Protein AF-A0AB73GHA5-F1 (afdb_monomer)

pLDDT: mean 90.65, std 8.14, range [54.09, 98.12]

Radius of gyration: 21.09 Å; Cα contacts (8 Å, |Δi|>4): 488; chains: 1; bounding box: 62×32×57 Å

Solvent-accessible surface area (backbone atoms only — not comparable to full-atom values): 16584 Å² total; per-residue (Å²): 101,77,71,33,71,72,29,70,55,43,50,50,52,41,50,55,32,55,56,19,71,17,13,60,20,20,42,92,51,58,48,32,58,35,50,53,42,49,48,49,54,52,47,51,70,72,25,48,60,26,49,20,52,50,88,40,70,48,51,45,98,86,68,47,72,47,83,64,63,47,46,42,41,48,64,36,83,37,49,19,19,25,43,76,79,27,14,27,54,41,75,87,14,43,45,78,42,53,37,73,56,49,65,73,49,68,74,50,73,33,43,57,83,54,97,89,36,39,58,39,35,68,35,87,47,60,75,38,71,56,84,64,55,59,70,56,48,49,30,74,73,63,32,63,68,56,41,49,60,36,36,54,86,56,43,80,73,83,79,82,60,69,85,58,88,32,72,50,67,58,59,63,42,79,85,53,38,66,54,42,53,47,44,50,56,48,33,55,71,73,65,40,56,50,42,38,54,28,52,54,49,47,75,76,44,81,81,67,78,26,49,73,70,40,33,51,48,33,54,51,49,54,47,26,45,44,34,2,25,63,82,42,58,56,63,54,44,30,42,42,56,57,51,49,57,52,28,55,75,70,75,48,78,78,66,61,66,59,57,43,52,53,51,42,55,49,35,34,73,76,65,75,36,58,61,85,40,58,48,59,34,35,53,59,59,30,70,58,31,78,61,53,52,45,42,66,87,64,48,71,41,70,59,110

Secondary structure (DSSP, 8-state):
-HHHHTSHHHHHHHHHHHTSTTBGGG-SSHHHHHHHHHHHHHHHHHH-EESEETTEEPB-TTSPBPSSPEESB-EEEEESS-GGGTB--SGGGEEEEEHHHHHHHTTPPP---STTS----B--S--B---S-HHHHHHHHH-HHHHHHHHGGGS--PPPPTTS--EE----TTTS-HHHHHHHHHHHHHT-HHHHHHHHHHHHSTTS--SGGGHHHHHHHHHHHHHTSTTSHHHHHHTHHHHHHHHHHHTPPP-HHHHHHHHHHHHHHHH---TT-HHHHHHHHHTTBSS-SB-TTS-B----

Structure (mmCIF, N/CA/C/O backbone):
data_AF-A0AB73GHA5-F1
#
_entry.id   AF-A0AB73GHA5-F1
#
loop_
_atom_site.group_PDB
_atom_site.id
_atom_site.type_symbol
_atom_site.label_atom_id
_atom_site.label_alt_id
_atom_site.label_comp_id
_atom_site.label_asym_id
_atom_site.label_entity_id
_atom_site.label_seq_id
_atom_site.pdbx_PDB_ins_code
_atom_site.Cartn_x
_atom_site.Cartn_y
_atom_site.Cartn_z
_atom_site.occupancy
_atom_site.B_iso_or_equiv
_atom_site.auth_seq_id
_atom_site.auth_comp_id
_atom_site.auth_asym_id
_atom_site.auth_atom_id
_atom_site.pdbx_PDB_model_num
ATOM 1 N N . MET A 1 1 ? -18.507 11.168 19.642 1.00 58.56 1 MET A N 1
ATOM 2 C CA . MET A 1 1 ? -17.786 9.910 19.945 1.00 58.56 1 MET A CA 1
ATOM 3 C C . MET A 1 1 ? -18.560 8.662 19.505 1.00 58.56 1 MET A C 1
ATOM 5 O O . MET A 1 1 ? -17.970 7.824 18.843 1.00 58.56 1 MET A O 1
ATOM 9 N N . VAL A 1 2 ? -19.873 8.552 19.772 1.00 59.44 2 VAL A N 1
ATOM 10 C CA . VAL A 1 2 ? -20.699 7.367 19.419 1.00 59.44 2 VAL A CA 1
ATOM 11 C C . VAL A 1 2 ? -20.662 6.985 17.925 1.00 59.44 2 VAL A C 1
ATOM 13 O O . VAL A 1 2 ? -20.649 5.801 17.605 1.00 59.44 2 VAL A O 1
ATOM 16 N N . ASN A 1 3 ? -20.588 7.955 17.006 1.00 66.19 3 ASN A N 1
ATOM 17 C CA . ASN A 1 3 ? -20.484 7.660 15.568 1.00 66.19 3 ASN A CA 1
ATOM 18 C C . ASN A 1 3 ? -19.117 7.091 15.160 1.00 66.19 3 ASN A C 1
ATOM 20 O O . ASN A 1 3 ? -19.055 6.279 14.243 1.00 66.19 3 ASN A O 1
ATOM 24 N N . LEU A 1 4 ? -18.039 7.472 15.855 1.00 76.06 4 LEU A N 1
ATOM 25 C CA . LEU A 1 4 ? -16.693 6.983 15.559 1.00 76.06 4 LEU A CA 1
ATOM 26 C C . LEU A 1 4 ? -16.543 5.511 15.953 1.00 76.06 4 LEU A C 1
ATOM 28 O O . LEU A 1 4 ? -16.074 4.715 15.154 1.00 76.06 4 LEU A O 1
ATOM 32 N N . VAL A 1 5 ? -17.011 5.128 17.145 1.00 79.38 5 VAL A N 1
ATOM 33 C CA . VAL A 1 5 ? -16.851 3.755 17.666 1.00 79.38 5 VAL A CA 1
ATOM 34 C C . VAL A 1 5 ? -17.656 2.698 16.905 1.00 79.38 5 VAL A C 1
ATOM 36 O O . VAL A 1 5 ? -17.375 1.509 17.005 1.00 79.38 5 VAL A O 1
ATOM 39 N N . LYS A 1 6 ? -18.660 3.122 16.131 1.00 78.75 6 LYS A N 1
ATOM 40 C CA . LYS A 1 6 ? -19.428 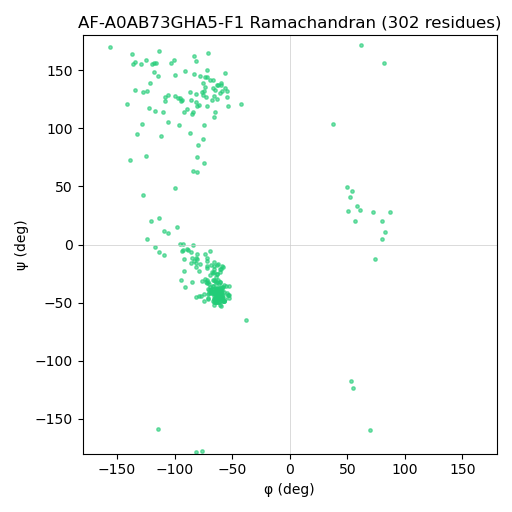2.258 15.221 1.00 78.75 6 LYS A CA 1
ATOM 41 C C . LYS A 1 6 ? -18.852 2.244 13.8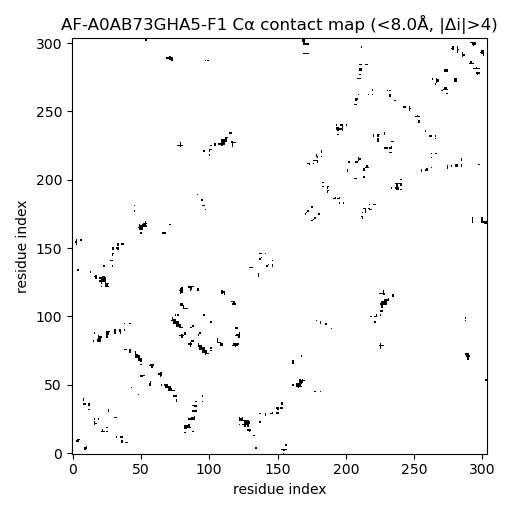01 1.00 78.75 6 LYS A C 1
ATOM 43 O O . LYS A 1 6 ? -19.365 1.527 12.943 1.00 78.75 6 LYS A O 1
ATOM 48 N N . HIS A 1 7 ? -17.827 3.054 13.531 1.00 83.31 7 HIS A N 1
ATOM 49 C CA . HIS A 1 7 ? -17.228 3.163 12.210 1.00 83.31 7 HIS A CA 1
ATOM 50 C C . HIS A 1 7 ? -16.378 1.925 11.890 1.00 83.31 7 HIS A C 1
ATOM 52 O O . HIS A 1 7 ? -15.688 1.403 12.764 1.00 83.31 7 HIS A O 1
ATOM 58 N N . SER A 1 8 ? -16.364 1.470 10.632 1.00 86.88 8 SER A N 1
ATOM 59 C CA . SER A 1 8 ? -15.562 0.300 10.227 1.00 86.88 8 SER A CA 1
ATOM 60 C C . SER A 1 8 ? -14.071 0.494 10.508 1.00 86.88 8 SER A C 1
ATOM 62 O O . SER A 1 8 ? -13.401 -0.435 10.937 1.00 86.88 8 SER A O 1
ATOM 64 N N . TYR A 1 9 ? -13.562 1.716 10.337 1.00 92.06 9 TYR A N 1
ATOM 65 C CA . TYR A 1 9 ? -12.175 2.063 10.674 1.00 92.06 9 TYR A CA 1
ATOM 66 C C . TYR A 1 9 ? -11.870 1.830 12.153 1.00 92.06 9 TYR A C 1
ATOM 68 O O . TYR A 1 9 ? -10.844 1.243 12.464 1.00 92.06 9 TYR A O 1
ATOM 76 N N . TRP A 1 10 ? -12.779 2.206 13.058 1.00 93.25 10 TRP A N 1
ATOM 77 C CA . TRP A 1 10 ? -12.608 1.949 14.487 1.00 93.25 10 TRP A CA 1
ATOM 78 C C . TRP A 1 10 ? -12.559 0.453 14.791 1.00 93.25 10 TRP A C 1
ATOM 80 O O . TRP A 1 10 ? -11.658 -0.008 15.484 1.00 93.25 10 TRP A O 1
ATOM 90 N N . VAL A 1 11 ? -13.496 -0.311 14.223 1.00 92.44 11 VAL A N 1
ATOM 91 C CA . VAL A 1 11 ? -13.546 -1.773 14.384 1.00 92.44 11 VAL A CA 1
ATOM 92 C C . VAL A 1 11 ? -12.267 -2.429 13.857 1.00 92.44 11 VAL A C 1
ATOM 94 O O . VAL A 1 11 ? -11.735 -3.337 14.494 1.00 92.44 11 VAL A O 1
ATOM 97 N N . ASN A 1 12 ? -11.734 -1.946 12.734 1.00 94.19 12 ASN A N 1
ATOM 98 C CA . ASN A 1 12 ? -10.491 -2.459 12.171 1.00 94.19 12 ASN A CA 1
ATOM 99 C C . ASN A 1 12 ? -9.274 -2.115 13.044 1.00 94.19 12 ASN A C 1
ATOM 101 O O . ASN A 1 12 ? -8.422 -2.977 13.239 1.00 94.19 12 ASN A O 1
ATOM 105 N N . VAL A 1 13 ? -9.198 -0.899 13.600 1.00 96.31 13 VAL A N 1
ATOM 106 C CA . VAL A 1 13 ? -8.140 -0.523 14.557 1.00 96.31 13 VAL A CA 1
ATOM 107 C C . VAL A 1 13 ? -8.221 -1.380 15.819 1.00 96.31 13 VAL A C 1
ATOM 109 O O . VAL A 1 13 ? -7.212 -1.916 16.269 1.00 96.31 13 VAL A O 1
ATOM 112 N N . GLU A 1 14 ? -9.424 -1.581 16.356 1.00 96.25 14 GLU A N 1
ATOM 113 C CA . GLU A 1 14 ? -9.639 -2.452 17.511 1.00 96.25 14 GLU A CA 1
ATOM 114 C C . GLU A 1 14 ? -9.196 -3.893 17.226 1.00 96.25 14 GLU A C 1
ATOM 116 O O . GLU A 1 14 ? -8.503 -4.492 18.047 1.00 96.25 14 GLU A O 1
ATOM 121 N N . SER A 1 15 ? -9.540 -4.440 16.056 1.00 95.38 15 SER A N 1
ATOM 122 C CA . SER A 1 15 ? -9.092 -5.776 15.649 1.00 95.38 15 SER A CA 1
ATOM 123 C C . SER A 1 15 ? -7.572 -5.857 15.515 1.00 95.38 15 SER A C 1
ATOM 125 O O . SER A 1 15 ? -6.977 -6.848 15.929 1.00 95.38 15 SER A O 1
ATOM 127 N N . LEU A 1 16 ? -6.942 -4.837 14.936 1.00 94.69 16 LEU A N 1
ATOM 128 C CA . LEU A 1 16 ? -5.499 -4.785 14.729 1.00 94.69 16 LEU A CA 1
ATOM 129 C C . LEU A 1 16 ? -4.747 -4.793 16.070 1.00 94.69 16 LEU A C 1
ATOM 131 O O . LEU A 1 16 ? -3.815 -5.580 16.229 1.00 94.69 16 LEU A O 1
ATOM 135 N N . LEU A 1 17 ? -5.218 -4.036 17.067 1.00 96.38 17 LEU A N 1
ATOM 136 C CA . LEU A 1 17 ? -4.635 -4.042 18.413 1.00 96.38 17 LEU A CA 1
ATOM 137 C C . LEU A 1 17 ? -4.910 -5.347 19.166 1.00 96.38 17 LEU A C 1
ATOM 139 O O . LEU A 1 17 ? -4.021 -5.860 19.836 1.00 96.38 17 LEU A O 1
ATOM 143 N N . LYS A 1 18 ? -6.110 -5.926 19.035 1.00 95.94 18 LYS A N 1
ATOM 144 C CA . LYS A 1 18 ? -6.440 -7.229 19.645 1.00 95.94 18 LYS A CA 1
ATOM 145 C C . LYS A 1 18 ? -5.597 -8.378 19.094 1.00 95.94 18 LYS A C 1
ATOM 147 O O . LYS A 1 18 ? -5.299 -9.312 19.830 1.00 95.94 18 LYS A O 1
ATOM 152 N N . ASN A 1 19 ? -5.214 -8.294 17.823 1.00 94.50 19 ASN A N 1
ATOM 153 C CA . ASN A 1 19 ? -4.393 -9.298 17.151 1.00 94.50 19 ASN A CA 1
ATOM 154 C C . ASN A 1 19 ? -2.883 -9.078 17.348 1.00 94.50 19 ASN A C 1
ATOM 156 O O . ASN A 1 19 ? -2.089 -9.916 16.922 1.00 94.50 19 ASN A O 1
ATOM 160 N N . ASN A 1 20 ? -2.473 -7.968 17.968 1.00 96.25 20 ASN A N 1
ATOM 161 C CA . ASN A 1 20 ? -1.083 -7.727 18.332 1.00 96.25 20 ASN A CA 1
ATOM 162 C C . ASN A 1 20 ? -0.803 -8.342 19.716 1.00 96.25 20 ASN A C 1
ATOM 164 O O . ASN A 1 20 ? -1.553 -8.057 20.655 1.00 96.25 20 ASN A O 1
ATOM 168 N N . PRO A 1 21 ? 0.276 -9.127 19.900 1.00 95.81 21 PRO A N 1
ATOM 169 C CA . PRO A 1 21 ? 0.602 -9.720 21.200 1.00 95.81 21 PRO A CA 1
ATOM 170 C C . PRO A 1 21 ? 0.829 -8.678 22.308 1.00 95.81 21 PRO A C 1
ATOM 172 O O . PRO A 1 21 ? 0.696 -9.002 23.487 1.00 95.81 21 PRO A O 1
ATOM 175 N N . LEU A 1 22 ? 1.142 -7.429 21.947 1.00 96.50 22 LEU A N 1
ATOM 176 C CA . LEU A 1 22 ? 1.352 -6.337 22.891 1.00 96.50 22 LEU A CA 1
ATOM 177 C C . LEU A 1 22 ? 0.084 -5.519 23.181 1.00 96.50 22 LEU A C 1
ATOM 179 O O . LEU A 1 22 ? 0.075 -4.761 24.149 1.00 96.50 22 LEU A O 1
ATOM 183 N N . GLY A 1 23 ? -1.001 -5.667 22.412 1.00 96.19 23 GLY A N 1
ATOM 184 C CA . GLY A 1 23 ? -2.228 -4.887 22.609 1.00 96.19 23 GLY A CA 1
ATOM 185 C C . GLY A 1 23 ? -1.969 -3.376 22.596 1.00 96.19 23 GLY A C 1
ATOM 186 O O . GLY A 1 23 ? -1.384 -2.862 21.647 1.00 96.19 23 GLY A O 1
ATOM 187 N N . LEU A 1 24 ? -2.351 -2.657 23.657 1.00 96.25 24 LEU A N 1
ATOM 188 C CA . LEU A 1 24 ? -2.040 -1.226 23.808 1.00 96.25 24 LEU A CA 1
ATOM 189 C C . LEU A 1 24 ? -0.539 -0.937 23.960 1.00 96.25 24 LEU A C 1
ATOM 191 O O . LEU A 1 24 ? -0.116 0.176 23.693 1.00 96.25 24 LEU A O 1
ATOM 195 N N . GLY A 1 25 ? 0.288 -1.923 24.314 1.00 96.19 25 GLY A N 1
ATOM 196 C CA . GLY A 1 25 ? 1.746 -1.772 24.323 1.00 96.19 25 GLY A CA 1
ATOM 197 C C . GLY A 1 25 ? 2.360 -1.647 22.928 1.00 96.19 25 GLY A C 1
ATOM 198 O O . GLY A 1 25 ? 3.560 -1.423 22.808 1.00 96.19 25 GLY A O 1
ATOM 199 N N . SER A 1 26 ? 1.553 -1.806 21.873 1.00 96.69 26 SER A N 1
ATOM 200 C CA . SER A 1 26 ? 1.969 -1.578 20.487 1.00 96.69 26 SER A CA 1
ATOM 201 C C . SER A 1 26 ? 1.773 -0.141 19.995 1.00 96.69 26 SER A C 1
ATOM 203 O O . SER A 1 26 ? 2.152 0.151 18.866 1.00 96.69 26 SER A O 1
ATOM 205 N N . ILE A 1 27 ? 1.193 0.740 20.813 1.00 96.81 27 ILE A N 1
ATOM 206 C CA . ILE A 1 27 ? 1.047 2.174 20.535 1.00 96.81 27 ILE A CA 1
ATOM 207 C C . ILE A 1 27 ? 1.803 2.985 21.593 1.00 96.81 27 ILE A C 1
ATOM 209 O O . ILE A 1 27 ? 2.016 2.522 22.714 1.00 96.81 27 ILE A O 1
ATOM 213 N N . ASN A 1 28 ? 2.184 4.208 21.247 1.00 95.25 28 ASN A N 1
ATOM 214 C CA . ASN A 1 28 ? 2.843 5.152 22.144 1.00 95.25 28 ASN A CA 1
ATOM 215 C C . ASN A 1 28 ? 1.823 6.037 22.873 1.00 95.25 28 ASN A C 1
ATOM 217 O O . ASN A 1 28 ? 2.010 6.368 24.043 1.00 95.25 28 ASN A O 1
ATOM 221 N N . SER A 1 29 ? 0.739 6.425 22.194 1.00 95.56 29 SER A N 1
ATOM 222 C CA . SER A 1 29 ? -0.287 7.311 22.757 1.00 95.56 29 SER A CA 1
ATOM 223 C C . SER A 1 29 ? -1.645 7.144 22.061 1.00 95.56 29 SER A C 1
ATOM 225 O O . SER A 1 29 ? -1.728 6.541 20.988 1.00 95.56 29 SER A O 1
ATOM 227 N N . PRO A 1 30 ? -2.731 7.738 22.591 1.00 96.50 30 PRO A N 1
ATOM 228 C CA . PRO A 1 30 ? -4.020 7.773 21.902 1.00 96.50 30 PRO A CA 1
ATOM 229 C C . PRO A 1 30 ? 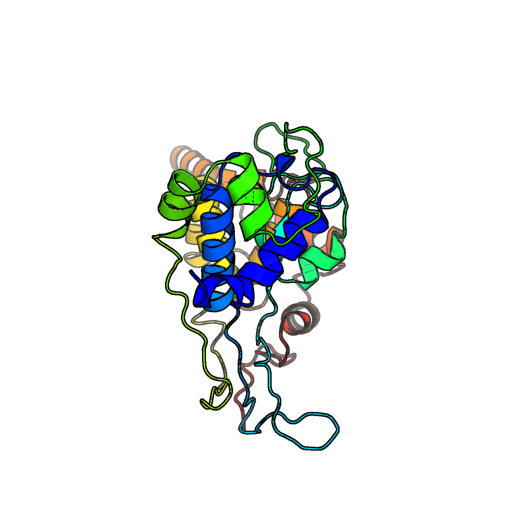-3.980 8.443 20.516 1.00 96.50 30 PRO A C 1
ATOM 231 O O . PRO A 1 30 ? -4.888 8.206 19.716 1.00 96.50 30 PRO A O 1
ATOM 234 N N . ASN A 1 31 ? -2.957 9.253 20.207 1.00 96.94 31 ASN A N 1
ATOM 235 C CA . ASN A 1 31 ? -2.799 9.850 18.876 1.00 96.94 31 ASN A CA 1
ATOM 236 C C . ASN A 1 31 ? -2.563 8.789 17.796 1.00 96.94 31 ASN A C 1
ATOM 238 O O . ASN A 1 31 ? -3.121 8.923 16.709 1.00 96.94 31 ASN A O 1
ATOM 242 N N . ASP A 1 32 ? -1.884 7.685 18.124 1.00 97.12 32 ASP A N 1
ATOM 243 C CA . ASP A 1 32 ? -1.660 6.590 17.175 1.00 97.12 32 ASP A CA 1
ATOM 244 C C . ASP A 1 32 ? -2.991 5.981 16.704 1.00 97.12 32 ASP A C 1
ATOM 246 O O . ASP A 1 32 ? -3.148 5.613 15.544 1.00 97.12 32 ASP A O 1
ATOM 250 N N . ILE A 1 33 ? -4.021 5.958 17.561 1.00 96.56 33 ILE A N 1
ATOM 251 C CA . ILE A 1 33 ? -5.375 5.531 17.169 1.00 96.56 33 ILE A CA 1
ATOM 252 C C . ILE A 1 33 ? -5.963 6.473 16.116 1.00 96.56 33 ILE A C 1
ATOM 254 O O . ILE A 1 33 ? -6.550 6.020 15.129 1.00 96.56 33 ILE A O 1
ATOM 258 N N . ALA A 1 34 ? -5.829 7.785 16.324 1.00 95.56 34 ALA A N 1
ATOM 259 C CA . ALA A 1 34 ? -6.301 8.781 15.368 1.00 95.56 34 ALA A CA 1
ATOM 260 C C . ALA A 1 34 ? -5.542 8.676 14.039 1.00 95.56 34 ALA A C 1
ATOM 262 O O . ALA A 1 34 ? -6.149 8.771 12.970 1.00 95.56 34 ALA A O 1
ATOM 263 N N . ASP A 1 35 ? -4.245 8.409 14.102 1.00 96.62 35 ASP A N 1
ATOM 264 C CA . ASP A 1 35 ? -3.384 8.237 12.941 1.00 96.62 35 ASP A CA 1
ATOM 265 C C . ASP A 1 35 ? -3.704 6.969 12.145 1.00 96.62 35 ASP A C 1
ATOM 267 O O . ASP A 1 35 ? -3.849 7.033 10.922 1.00 96.62 35 ASP A O 1
ATOM 271 N N . LEU A 1 36 ? -3.978 5.846 12.811 1.00 97.06 36 LEU A N 1
ATOM 272 C CA . LEU A 1 36 ? -4.487 4.641 12.151 1.00 97.06 36 LEU A CA 1
ATOM 273 C C . LEU A 1 36 ? -5.841 4.890 11.467 1.00 97.06 36 LEU A C 1
ATOM 275 O O . LEU A 1 36 ? -6.079 4.419 10.352 1.00 97.06 36 LEU A O 1
ATOM 279 N N . ILE A 1 37 ? -6.737 5.662 12.093 1.00 95.44 37 ILE A N 1
ATOM 280 C CA . ILE A 1 37 ? -8.010 6.056 11.466 1.00 95.44 37 ILE A CA 1
ATOM 281 C C . ILE A 1 37 ? -7.751 6.894 10.204 1.00 95.44 37 ILE A C 1
ATOM 283 O O . ILE A 1 37 ? -8.391 6.653 9.176 1.00 95.44 37 ILE A O 1
ATOM 287 N N . ARG A 1 38 ? -6.798 7.835 10.243 1.00 94.44 38 ARG A N 1
ATOM 288 C CA . ARG A 1 38 ? -6.393 8.626 9.067 1.00 94.44 38 ARG A CA 1
ATOM 289 C C . ARG A 1 38 ? -5.791 7.753 7.967 1.00 94.44 38 ARG A C 1
ATOM 291 O O . ARG A 1 38 ? -6.120 7.966 6.800 1.00 94.44 38 ARG A O 1
ATOM 298 N N . LEU A 1 39 ? -4.998 6.736 8.310 1.00 96.19 39 LEU A N 1
ATOM 299 C CA . LEU A 1 39 ? -4.500 5.763 7.334 1.00 96.19 39 LEU A CA 1
ATOM 300 C C . LEU A 1 39 ? -5.642 5.004 6.655 1.00 96.19 39 LEU A C 1
ATOM 302 O O . LEU A 1 39 ? -5.638 4.870 5.433 1.00 96.19 39 LEU A O 1
ATOM 306 N N . TYR A 1 40 ? -6.673 4.579 7.392 1.00 94.50 40 TYR A N 1
ATOM 307 C CA . TYR A 1 40 ? -7.858 3.978 6.772 1.00 94.50 40 TYR A CA 1
ATOM 308 C C . TYR A 1 40 ? -8.616 4.953 5.859 1.00 94.50 40 TYR A C 1
ATOM 310 O O . TYR A 1 40 ? -9.095 4.546 4.797 1.00 94.50 40 TYR A O 1
ATOM 318 N N . MET A 1 41 ? -8.710 6.234 6.235 1.00 92.00 41 MET A N 1
ATOM 319 C CA . MET A 1 41 ? -9.300 7.271 5.380 1.00 92.00 41 MET A CA 1
ATOM 320 C C . MET A 1 41 ? -8.508 7.449 4.079 1.00 92.00 41 MET A C 1
ATOM 322 O O . MET A 1 41 ? -9.110 7.491 3.005 1.00 92.00 41 MET A O 1
ATOM 326 N N . ARG A 1 42 ? -7.172 7.494 4.163 1.00 94.12 42 ARG A N 1
ATOM 327 C CA . ARG A 1 42 ? -6.284 7.563 2.996 1.00 94.12 42 ARG A CA 1
ATOM 328 C C . ARG A 1 42 ? -6.398 6.305 2.139 1.00 94.12 42 ARG A C 1
ATOM 330 O O . ARG A 1 42 ? -6.624 6.396 0.940 1.00 94.12 42 ARG A O 1
ATOM 337 N N . LYS A 1 43 ? -6.371 5.117 2.742 1.00 95.25 43 LYS A N 1
ATOM 338 C CA . LYS A 1 43 ? -6.583 3.852 2.025 1.00 95.25 43 LYS A CA 1
ATOM 339 C C . LYS A 1 43 ? -7.884 3.876 1.223 1.00 95.25 43 LYS A C 1
ATOM 341 O O . LYS A 1 43 ? -7.902 3.486 0.059 1.00 95.25 43 LYS A O 1
ATOM 346 N N . ALA A 1 44 ? -8.968 4.380 1.814 1.00 90.94 44 ALA A N 1
ATOM 347 C CA . ALA A 1 44 ? -10.261 4.476 1.145 1.00 90.94 44 ALA A CA 1
ATOM 348 C C . ALA A 1 44 ? -10.275 5.450 -0.050 1.00 90.94 44 ALA A C 1
ATOM 350 O O . ALA A 1 44 ? -11.030 5.212 -0.998 1.00 90.94 44 ALA A O 1
ATOM 351 N N . SER A 1 45 ? -9.459 6.514 -0.043 1.00 90.06 45 SER A N 1
ATOM 352 C CA . SER A 1 45 ? -9.366 7.451 -1.173 1.00 90.06 45 SER A CA 1
ATOM 353 C C . SER A 1 45 ? -8.652 6.841 -2.386 1.00 90.06 45 SER A C 1
ATOM 355 O O . SER A 1 45 ? -9.051 7.121 -3.520 1.00 90.06 45 SER A O 1
ATOM 357 N N . HIS A 1 46 ? -7.666 5.965 -2.161 1.00 92.94 46 HIS A N 1
ATOM 358 C CA . HIS A 1 46 ? -6.962 5.238 -3.224 1.00 92.94 46 HIS A CA 1
ATOM 359 C C . HIS A 1 46 ? -7.731 4.011 -3.720 1.00 92.94 46 HIS A C 1
ATOM 361 O O . HIS A 1 46 ? -7.872 3.821 -4.924 1.00 92.94 46 HIS A O 1
ATOM 367 N N . GLN A 1 47 ? -8.270 3.205 -2.802 1.00 91.38 47 GLN A N 1
ATOM 368 C CA . GLN A 1 47 ? -8.904 1.919 -3.110 1.00 91.38 47 GLN A CA 1
ATOM 369 C C . GLN A 1 47 ? -10.171 2.055 -3.962 1.00 91.38 47 GLN A C 1
ATOM 371 O O . GLN A 1 47 ? -10.459 1.146 -4.732 1.00 91.38 47 GLN A O 1
ATOM 376 N N . LYS A 1 48 ? -10.912 3.171 -3.813 1.00 84.88 48 LYS A N 1
ATOM 377 C CA . LYS A 1 48 ? -12.185 3.496 -4.492 1.00 84.88 48 LYS A CA 1
ATOM 378 C C . LYS A 1 48 ? -13.113 2.281 -4.671 1.00 84.88 48 LYS A C 1
ATOM 380 O O . LYS A 1 48 ? -12.943 1.459 -5.561 1.00 84.88 48 LYS A O 1
ATOM 385 N N . ALA A 1 49 ? -14.157 2.189 -3.854 1.00 88.12 49 ALA A N 1
ATOM 386 C CA . ALA A 1 49 ? -15.089 1.064 -3.914 1.00 88.12 49 ALA A CA 1
ATOM 387 C C . ALA A 1 49 ? -16.384 1.388 -4.689 1.00 88.12 49 ALA A C 1
ATOM 389 O O . ALA A 1 49 ? -16.907 2.507 -4.615 1.00 88.12 49 ALA A O 1
ATOM 390 N N . TYR A 1 50 ? -16.913 0.384 -5.391 1.00 89.94 50 TYR A N 1
ATOM 391 C CA . TYR A 1 50 ? -18.011 0.479 -6.355 1.00 89.94 50 TYR A CA 1
ATOM 392 C C . TYR A 1 50 ? -19.114 -0.552 -6.068 1.00 89.94 50 TYR A C 1
ATOM 394 O O . TYR A 1 50 ? -18.881 -1.586 -5.448 1.00 89.94 50 TYR A O 1
ATOM 402 N N . ASN A 1 51 ? -20.338 -0.268 -6.511 1.00 89.94 51 ASN A N 1
ATOM 403 C CA . ASN A 1 51 ? -21.471 -1.212 -6.488 1.00 89.94 51 ASN A CA 1
ATOM 404 C C . ASN A 1 51 ? -22.077 -1.422 -7.882 1.00 89.94 51 ASN A C 1
ATOM 406 O O . ASN A 1 51 ? -23.102 -2.085 -8.035 1.00 89.94 51 ASN A O 1
ATOM 410 N N . THR A 1 52 ? -21.469 -0.830 -8.905 1.00 88.69 52 THR A N 1
ATOM 411 C CA . THR A 1 52 ? -21.811 -1.015 -10.310 1.00 88.69 52 THR A CA 1
ATOM 412 C C . THR A 1 52 ? -20.514 -1.053 -11.097 1.00 88.69 52 THR A C 1
ATOM 414 O O . THR A 1 52 ? -19.733 -0.102 -11.037 1.00 88.69 52 THR A O 1
ATOM 417 N N . ILE A 1 53 ? -20.276 -2.152 -11.800 1.00 86.81 53 ILE A N 1
ATOM 418 C CA . ILE A 1 53 ? -19.072 -2.362 -12.602 1.00 86.81 53 ILE A CA 1
ATOM 419 C C . ILE A 1 53 ? -19.531 -2.750 -14.002 1.00 86.81 53 ILE A C 1
ATOM 421 O O . ILE A 1 53 ? -20.425 -3.580 -14.144 1.00 86.81 53 ILE A O 1
ATOM 425 N N . ASN A 1 54 ? -18.966 -2.095 -15.016 1.00 80.88 54 ASN A N 1
ATOM 426 C CA . ASN A 1 54 ? -19.324 -2.286 -16.422 1.00 80.88 54 ASN A CA 1
ATOM 427 C C . ASN A 1 54 ? -20.836 -2.211 -16.675 1.00 80.88 54 ASN A C 1
ATOM 429 O O . ASN A 1 54 ? -21.443 -3.118 -17.228 1.00 80.88 54 ASN A O 1
ATOM 433 N N . GLY A 1 55 ? -21.473 -1.158 -16.155 1.00 80.75 55 GLY A N 1
ATOM 434 C CA . GLY A 1 55 ? -22.915 -0.931 -16.310 1.00 80.75 55 GLY A CA 1
ATOM 435 C C . GLY A 1 55 ? -23.821 -1.845 -15.472 1.00 80.75 55 GLY A C 1
ATOM 436 O O . GLY A 1 55 ? -24.997 -1.526 -15.299 1.00 80.75 55 GLY A O 1
ATOM 437 N N . VAL A 1 56 ? -23.291 -2.916 -14.874 1.00 84.75 56 VAL A N 1
ATOM 438 C CA . VAL A 1 56 ? -24.071 -3.912 -14.129 1.00 84.75 56 VAL A CA 1
ATOM 439 C C . VAL A 1 56 ? -23.989 -3.657 -12.628 1.00 84.75 56 VAL A C 1
ATOM 441 O O . VAL A 1 56 ? -22.907 -3.530 -12.048 1.00 84.75 56 VAL A O 1
ATOM 444 N N . ARG A 1 57 ? -25.152 -3.581 -11.969 1.00 87.06 57 ARG A N 1
ATOM 445 C CA . ARG A 1 57 ? -25.221 -3.494 -10.507 1.00 87.06 57 ARG A CA 1
ATOM 446 C C . ARG A 1 57 ? -24.862 -4.845 -9.910 1.00 87.06 57 ARG A C 1
ATOM 448 O O . ARG A 1 57 ? -25.460 -5.855 -10.256 1.00 87.06 57 ARG A O 1
ATOM 455 N N . ILE A 1 58 ? -23.907 -4.844 -8.990 1.00 88.12 58 ILE A N 1
ATOM 456 C CA . ILE A 1 58 ? -23.411 -6.083 -8.402 1.00 88.12 58 ILE A CA 1
ATOM 457 C C . ILE A 1 58 ? -24.435 -6.606 -7.392 1.00 88.12 58 ILE A C 1
ATOM 459 O O . ILE A 1 58 ? -24.908 -5.863 -6.520 1.00 88.12 58 ILE A O 1
ATOM 463 N N . THR A 1 59 ? -24.755 -7.891 -7.501 1.00 88.06 59 THR A N 1
ATOM 464 C CA . THR A 1 59 ? -25.691 -8.599 -6.627 1.00 88.06 59 THR A CA 1
ATOM 465 C C . THR A 1 59 ? -24.987 -9.699 -5.839 1.00 88.06 59 THR A C 1
ATOM 467 O O . THR A 1 59 ? -23.930 -10.184 -6.236 1.00 88.06 59 THR A O 1
ATOM 470 N N . ASP A 1 60 ? -25.559 -10.080 -4.701 1.00 87.19 60 ASP A N 1
ATOM 471 C CA . ASP A 1 60 ? -25.165 -11.277 -3.964 1.00 87.19 60 ASP A CA 1
ATOM 472 C C . ASP A 1 60 ? -25.711 -12.556 -4.629 1.00 87.19 60 ASP A C 1
ATOM 474 O O . ASP A 1 60 ? -26.353 -12.511 -5.682 1.00 87.19 60 ASP A O 1
ATOM 478 N N . SER A 1 61 ? -25.457 -13.711 -4.008 1.00 87.00 61 SER A N 1
ATOM 479 C CA . SER A 1 61 ? -25.894 -15.022 -4.506 1.00 87.00 61 SER A CA 1
ATOM 480 C C . SER A 1 61 ? -27.415 -15.192 -4.588 1.00 87.00 61 SER A C 1
ATOM 482 O O . SER A 1 61 ? -27.880 -16.092 -5.281 1.00 87.00 61 SER A O 1
ATOM 484 N N . SER A 1 62 ? -28.192 -14.342 -3.910 1.00 87.56 62 SER A N 1
ATOM 485 C CA . SER A 1 62 ? -29.659 -14.330 -3.972 1.00 87.56 62 SER A CA 1
ATOM 486 C C . SER A 1 62 ? -30.212 -13.368 -5.031 1.00 87.56 62 SER A C 1
ATOM 488 O O . SER A 1 62 ? -31.426 -13.248 -5.179 1.00 87.56 62 SER A O 1
ATOM 490 N N . GLY A 1 63 ? -29.337 -12.667 -5.762 1.00 86.00 63 GLY A N 1
ATOM 491 C CA . GLY A 1 63 ? -29.723 -11.635 -6.725 1.00 86.00 63 GLY A CA 1
ATOM 492 C C . GLY A 1 63 ? -30.055 -10.282 -6.083 1.00 86.00 63 GLY A C 1
ATOM 493 O O . GLY A 1 63 ? -30.452 -9.353 -6.786 1.00 86.00 63 GLY A O 1
ATOM 494 N N . ALA A 1 64 ? -29.873 -10.124 -4.768 1.00 86.00 64 ALA A N 1
ATOM 495 C CA . ALA A 1 64 ? -30.097 -8.853 -4.088 1.00 86.00 64 ALA A CA 1
ATOM 496 C C . ALA A 1 64 ? -28.867 -7.934 -4.222 1.00 86.00 64 ALA A C 1
ATOM 498 O O . ALA A 1 64 ? -27.736 -8.420 -4.230 1.00 86.00 64 ALA A O 1
ATOM 499 N N . PRO A 1 65 ? -29.026 -6.598 -4.305 1.00 84.31 65 PRO A N 1
ATOM 500 C CA . PRO A 1 65 ? -27.888 -5.684 -4.363 1.00 84.31 65 PRO A CA 1
ATOM 501 C C . PRO A 1 65 ? -26.941 -5.853 -3.172 1.00 84.31 65 PRO A C 1
ATOM 503 O O . PRO A 1 65 ? -27.375 -5.875 -2.016 1.00 84.31 65 PRO A O 1
ATOM 506 N N . ILE A 1 66 ? -25.635 -5.891 -3.448 1.00 84.75 66 ILE A N 1
ATOM 507 C CA . ILE A 1 66 ? -24.635 -6.024 -2.388 1.00 84.75 66 ILE A CA 1
ATOM 508 C C . ILE A 1 66 ? -24.712 -4.860 -1.392 1.00 84.75 66 ILE A C 1
ATOM 510 O O . ILE A 1 66 ? -24.856 -3.689 -1.751 1.00 84.75 66 ILE A O 1
ATOM 514 N N . LYS A 1 67 ? -24.577 -5.187 -0.103 1.00 79.75 67 LYS A N 1
ATOM 515 C CA . LYS A 1 67 ? -24.612 -4.203 0.996 1.00 79.75 67 LYS A CA 1
ATOM 516 C C . LYS A 1 67 ? -23.266 -3.514 1.236 1.00 79.75 67 LYS A C 1
ATOM 518 O O . LYS A 1 67 ? -23.209 -2.519 1.955 1.00 79.75 67 LYS A O 1
ATOM 523 N N . ARG A 1 68 ? -22.180 -4.053 0.675 1.00 81.44 68 ARG A N 1
ATOM 524 C CA . ARG A 1 68 ? -20.809 -3.541 0.807 1.00 81.44 68 ARG A CA 1
ATOM 525 C C . ARG A 1 68 ? -20.266 -3.217 -0.573 1.00 81.44 68 ARG A C 1
ATOM 527 O O . ARG A 1 68 ? -20.500 -3.975 -1.501 1.00 81.44 68 ARG A O 1
ATOM 534 N N . LEU A 1 69 ? -19.556 -2.103 -0.697 1.00 87.25 69 LEU A N 1
ATOM 535 C CA . LEU A 1 69 ? -18.903 -1.727 -1.947 1.00 87.25 69 LEU A CA 1
ATOM 536 C C . LEU A 1 69 ? -17.700 -2.648 -2.207 1.00 87.25 69 LEU A C 1
ATOM 538 O O . LEU A 1 69 ? -16.994 -3.009 -1.265 1.00 87.25 69 LEU A O 1
ATOM 542 N N . ILE A 1 70 ? -17.457 -2.984 -3.472 1.00 89.44 70 ILE A N 1
ATOM 543 C CA . ILE A 1 70 ? -16.320 -3.797 -3.914 1.00 89.44 70 ILE A CA 1
ATOM 544 C C . ILE A 1 70 ? -15.188 -2.870 -4.357 1.00 89.44 70 ILE A C 1
ATOM 546 O O . ILE A 1 70 ? -15.427 -1.979 -5.176 1.00 89.44 70 ILE A O 1
ATOM 550 N N . PRO A 1 71 ? -13.970 -3.025 -3.821 1.00 91.69 71 PRO A N 1
ATOM 551 C CA . PRO A 1 71 ? -12.832 -2.247 -4.281 1.00 91.69 71 PRO A CA 1
ATOM 552 C C . PRO A 1 71 ? -12.412 -2.643 -5.689 1.00 91.69 71 PRO A C 1
ATOM 554 O O . PRO A 1 71 ? -12.416 -3.823 -6.031 1.00 91.69 71 PRO A O 1
ATOM 557 N N . TRP A 1 72 ? -12.025 -1.661 -6.500 1.00 92.06 72 TRP A N 1
ATOM 558 C CA . TRP A 1 72 ? -11.423 -1.976 -7.792 1.00 92.06 72 TRP A CA 1
ATOM 559 C C . TRP A 1 72 ? -9.987 -2.474 -7.632 1.00 92.06 72 TRP A C 1
ATOM 561 O O . TRP A 1 72 ? -9.675 -3.546 -8.133 1.00 92.06 72 TRP A O 1
ATOM 571 N N . LEU A 1 73 ? -9.171 -1.751 -6.859 1.00 93.75 73 LEU A N 1
ATOM 572 C CA . LEU A 1 73 ? -7.832 -2.151 -6.422 1.0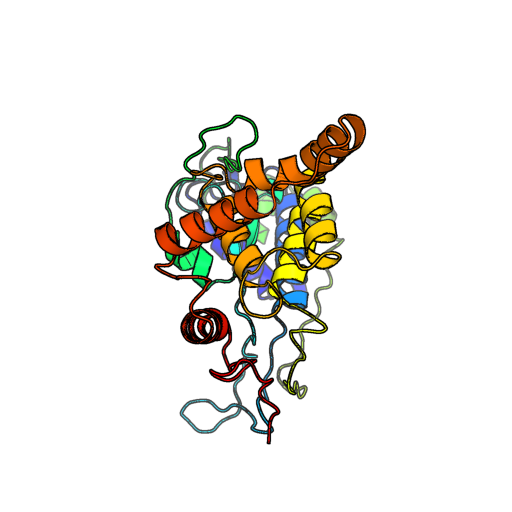0 93.75 73 LEU A CA 1
ATOM 573 C C . LEU A 1 73 ? -7.880 -2.441 -4.917 1.00 93.75 73 LEU A C 1
ATOM 575 O O . LEU A 1 73 ? -8.132 -1.528 -4.131 1.00 93.75 73 LEU A O 1
ATOM 579 N N . ASP A 1 74 ? -7.676 -3.691 -4.501 1.00 94.88 74 ASP A N 1
ATOM 580 C CA . ASP A 1 74 ? -7.748 -4.055 -3.079 1.00 94.88 74 ASP A CA 1
ATOM 581 C C . ASP A 1 74 ? -6.458 -3.666 -2.338 1.00 94.88 74 ASP A C 1
ATOM 583 O O . ASP A 1 74 ? -5.368 -4.128 -2.681 1.00 94.88 74 ASP A O 1
ATOM 587 N N . LEU A 1 75 ? -6.583 -2.812 -1.318 1.00 97.00 75 LEU A N 1
ATOM 588 C CA . LEU A 1 75 ? -5.468 -2.298 -0.520 1.00 97.00 75 LEU A CA 1
ATOM 589 C C . LEU A 1 75 ? -5.604 -2.729 0.943 1.00 97.00 75 LEU A C 1
ATOM 591 O O . LEU A 1 75 ? -6.706 -2.790 1.499 1.00 97.00 75 LEU A O 1
ATOM 595 N N . GLU A 1 76 ? -4.477 -2.922 1.614 1.00 95.69 76 GLU A N 1
ATOM 596 C CA . GLU A 1 76 ? -4.401 -3.234 3.044 1.00 95.69 76 GLU A CA 1
ATOM 597 C C . GLU A 1 76 ? -3.494 -2.222 3.767 1.00 95.69 76 GLU A C 1
ATOM 599 O O . GLU A 1 76 ? -2.709 -1.515 3.137 1.00 95.69 76 GLU A O 1
ATOM 604 N N . LEU A 1 77 ? -3.670 -2.098 5.088 1.00 96.56 77 LEU A N 1
ATOM 605 C CA . LEU A 1 77 ? -2.647 -1.499 5.944 1.00 96.56 77 LEU A CA 1
ATOM 606 C C . LEU A 1 77 ? -1.666 -2.612 6.288 1.00 96.56 77 LEU A C 1
ATOM 608 O O . LEU A 1 77 ? -2.038 -3.566 6.971 1.00 96.56 77 LEU A O 1
ATOM 612 N N . CYS A 1 78 ? -0.454 -2.498 5.770 1.00 95.56 78 CYS A N 1
ATOM 613 C CA . CYS A 1 78 ? 0.565 -3.530 5.810 1.00 95.56 78 CYS A CA 1
ATOM 614 C C . CYS A 1 78 ? 1.653 -3.100 6.782 1.00 95.56 78 CYS A C 1
ATOM 616 O O . CYS A 1 78 ? 2.234 -2.025 6.626 1.00 95.56 78 CYS A O 1
ATOM 618 N N . HIS A 1 79 ? 1.927 -3.927 7.784 1.00 95.19 79 HIS A N 1
ATOM 619 C CA . HIS A 1 79 ? 3.014 -3.666 8.714 1.00 95.19 79 HIS A CA 1
ATOM 620 C C . HIS A 1 79 ? 4.341 -4.113 8.113 1.00 95.19 79 HIS A C 1
ATOM 622 O O . HIS A 1 79 ? 4.461 -5.265 7.704 1.00 95.19 79 HIS A O 1
ATOM 628 N N . ILE A 1 80 ? 5.338 -3.231 8.126 1.00 94.19 80 ILE A N 1
ATOM 629 C CA . ILE A 1 80 ? 6.712 -3.567 7.741 1.00 94.19 80 ILE A CA 1
ATOM 630 C C . ILE A 1 80 ? 7.283 -4.563 8.758 1.00 94.19 80 ILE A C 1
ATOM 632 O O . ILE A 1 80 ? 7.714 -5.649 8.388 1.00 94.19 80 ILE A O 1
ATOM 636 N N . TYR A 1 81 ? 7.204 -4.248 10.057 1.00 94.00 81 TYR A N 1
ATOM 637 C CA . TYR A 1 81 ? 7.406 -5.234 11.120 1.00 94.00 81 TYR A CA 1
ATOM 638 C C . TYR A 1 81 ? 6.061 -5.887 11.467 1.00 94.00 81 TYR A C 1
ATOM 640 O O . TYR A 1 81 ? 5.183 -5.184 11.978 1.00 94.00 81 TYR A O 1
ATOM 648 N N . PRO A 1 82 ? 5.872 -7.205 11.275 1.00 94.56 82 PRO A N 1
ATOM 649 C CA . PRO A 1 82 ? 4.565 -7.851 11.381 1.00 94.56 82 PRO A CA 1
ATOM 650 C C . PRO A 1 82 ? 3.825 -7.612 12.706 1.00 94.56 82 PRO A C 1
ATOM 652 O O . PRO A 1 82 ? 4.356 -7.837 13.798 1.00 94.56 82 PRO A O 1
ATOM 655 N N . ASN A 1 83 ? 2.539 -7.253 12.617 1.00 95.75 83 ASN A N 1
ATOM 656 C CA . ASN A 1 83 ? 1.674 -7.023 13.783 1.00 95.75 83 ASN A CA 1
ATOM 657 C C . ASN A 1 83 ? 1.594 -8.250 14.708 1.00 95.75 83 ASN A C 1
ATOM 659 O O . ASN A 1 83 ? 1.683 -8.126 15.926 1.00 95.75 83 ASN A O 1
ATOM 663 N N . SER A 1 84 ? 1.499 -9.452 14.132 1.00 94.12 84 SER A N 1
ATOM 664 C CA . SER A 1 84 ? 1.440 -10.721 14.875 1.00 94.12 84 SER A CA 1
ATOM 665 C C . SER A 1 84 ? 2.726 -11.048 15.646 1.00 94.12 84 SER A C 1
ATOM 667 O O . SER A 1 84 ? 2.710 -11.914 16.520 1.00 94.12 84 SER A O 1
ATOM 669 N N . LYS A 1 85 ? 3.836 -10.359 15.350 1.00 94.38 85 LYS A N 1
ATOM 670 C CA . LYS A 1 85 ? 5.138 -10.511 16.019 1.00 94.38 85 LYS A CA 1
ATOM 671 C C . LYS A 1 85 ? 5.460 -9.353 16.972 1.00 94.38 85 LYS A C 1
ATOM 673 O O . LYS A 1 85 ? 6.578 -9.271 17.477 1.00 94.38 85 LYS A O 1
ATOM 678 N N . GLY A 1 86 ? 4.492 -8.473 17.240 1.00 94.88 86 GLY A N 1
ATOM 679 C CA . GLY A 1 86 ? 4.682 -7.303 18.103 1.00 94.88 86 GLY A CA 1
ATOM 680 C C . GLY A 1 86 ? 5.207 -6.075 17.361 1.00 94.88 86 GLY A C 1
ATOM 681 O O . GLY A 1 86 ? 5.889 -5.245 17.957 1.00 94.88 86 GLY A O 1
ATOM 682 N N . GLY A 1 87 ? 4.911 -5.957 16.064 1.00 96.00 87 GLY A N 1
ATOM 683 C CA . GLY A 1 87 ? 5.120 -4.717 15.322 1.00 96.00 87 GLY A CA 1
ATOM 684 C C . GLY A 1 87 ? 4.394 -3.537 15.959 1.00 96.00 87 GLY A C 1
ATOM 685 O O . GLY A 1 87 ? 3.330 -3.693 16.559 1.00 96.00 87 GLY A O 1
ATOM 686 N N . SER A 1 88 ? 4.985 -2.357 15.835 1.00 96.44 88 SER A N 1
ATOM 687 C CA . SER A 1 88 ? 4.401 -1.100 16.280 1.00 96.44 88 SER A CA 1
ATOM 688 C C . SER A 1 88 ? 3.167 -0.760 15.449 1.00 96.44 88 SER A C 1
ATOM 690 O O . SER A 1 88 ? 3.142 -0.968 14.234 1.00 96.44 88 SER A O 1
ATOM 692 N N . ASN A 1 89 ? 2.147 -0.216 16.100 1.00 97.00 89 ASN A N 1
ATOM 693 C CA . ASN A 1 89 ? 0.926 0.286 15.485 1.00 97.00 89 ASN A CA 1
ATOM 694 C C . ASN A 1 89 ? 0.979 1.809 15.333 1.00 97.00 89 ASN A C 1
ATOM 696 O O . ASN A 1 89 ? 0.040 2.516 15.689 1.00 97.00 89 ASN A O 1
ATOM 700 N N . THR A 1 90 ? 2.102 2.283 14.790 1.00 95.69 90 THR A N 1
ATOM 701 C CA . THR A 1 90 ? 2.399 3.688 14.482 1.00 95.69 90 THR A CA 1
ATOM 702 C C . THR A 1 90 ? 2.505 3.894 12.969 1.00 95.69 90 THR A C 1
ATOM 704 O O . THR A 1 90 ? 2.583 2.930 12.199 1.00 95.69 90 THR A O 1
ATOM 707 N N . LEU A 1 91 ? 2.495 5.153 12.523 1.00 94.62 91 LEU A N 1
ATOM 708 C CA . LEU A 1 91 ? 2.493 5.506 11.098 1.00 94.62 91 LEU A CA 1
ATOM 709 C C . LEU A 1 91 ? 3.740 5.038 10.345 1.00 94.62 91 LEU A C 1
ATOM 711 O O . LEU A 1 91 ? 3.663 4.755 9.151 1.00 94.62 91 LEU A O 1
ATOM 715 N N . GLU A 1 92 ? 4.874 4.974 11.026 1.00 92.88 92 GLU A N 1
ATOM 716 C CA . GLU A 1 92 ? 6.180 4.679 10.440 1.00 92.88 92 GLU A CA 1
ATOM 717 C C . GLU A 1 92 ? 6.364 3.179 10.186 1.00 92.88 92 GLU A C 1
ATOM 719 O O . GLU A 1 92 ? 7.149 2.787 9.331 1.00 92.88 92 GLU A O 1
ATOM 724 N N . ASN A 1 93 ? 5.621 2.322 10.896 1.00 95.50 93 ASN A N 1
ATOM 725 C CA . ASN A 1 93 ? 5.676 0.873 10.698 1.00 95.50 93 ASN A CA 1
ATOM 726 C C . ASN A 1 93 ? 4.617 0.353 9.716 1.00 95.50 93 ASN A C 1
ATOM 728 O O . ASN A 1 93 ? 4.581 -0.844 9.437 1.00 95.50 93 ASN A O 1
ATOM 732 N N . ILE A 1 94 ? 3.711 1.207 9.239 1.00 96.56 94 ILE A N 1
ATOM 733 C CA . ILE A 1 94 ? 2.556 0.794 8.441 1.00 96.56 94 ILE A CA 1
ATOM 734 C C . ILE A 1 94 ? 2.567 1.536 7.116 1.00 96.56 94 ILE A C 1
ATOM 736 O O . ILE A 1 94 ? 2.659 2.761 7.089 1.00 96.56 94 ILE A O 1
ATOM 740 N N . ILE A 1 95 ? 2.384 0.801 6.024 1.00 97.00 95 ILE A N 1
ATOM 741 C CA . ILE A 1 95 ? 2.185 1.350 4.681 1.00 97.00 95 ILE A CA 1
ATOM 742 C C . ILE A 1 95 ? 0.839 0.914 4.109 1.00 97.00 95 ILE A C 1
ATOM 744 O O . ILE A 1 95 ? 0.286 -0.117 4.489 1.00 97.00 95 ILE A O 1
ATOM 748 N N . ILE A 1 96 ? 0.301 1.694 3.178 1.00 98.12 96 ILE A N 1
ATOM 749 C CA . ILE A 1 96 ? -0.842 1.293 2.359 1.00 98.12 96 ILE A CA 1
ATOM 750 C C . ILE A 1 96 ? -0.295 0.642 1.090 1.00 98.12 96 ILE A C 1
ATOM 752 O O . ILE A 1 96 ? 0.310 1.320 0.265 1.00 98.12 96 ILE A O 1
ATOM 756 N N . ALA A 1 97 ? -0.540 -0.654 0.910 1.00 97.00 97 ALA A N 1
ATOM 757 C CA . ALA A 1 97 ? -0.047 -1.398 -0.248 1.00 97.00 97 ALA A CA 1
ATOM 758 C C . ALA A 1 97 ? -1.119 -2.343 -0.820 1.00 97.00 97 ALA A C 1
ATOM 760 O O . ALA A 1 97 ? -2.116 -2.631 -0.143 1.00 97.00 97 ALA A O 1
ATOM 761 N N . PRO A 1 98 ? -0.946 -2.840 -2.062 1.00 96.94 98 PRO A N 1
ATOM 762 C CA . PRO A 1 98 ? -1.854 -3.826 -2.629 1.00 96.94 98 PRO A CA 1
ATOM 763 C C . PRO A 1 98 ? -1.915 -5.097 -1.778 1.00 96.94 98 PRO A C 1
ATOM 765 O O . PRO A 1 98 ? -0.888 -5.682 -1.424 1.00 96.94 98 PRO A O 1
ATOM 768 N N . ALA A 1 99 ? -3.135 -5.554 -1.496 1.00 95.06 99 ALA A N 1
ATOM 769 C CA . ALA A 1 99 ? -3.392 -6.698 -0.623 1.00 95.06 99 ALA A CA 1
ATOM 770 C C . ALA A 1 99 ? -2.677 -7.975 -1.095 1.00 95.06 99 ALA A C 1
ATOM 772 O O . ALA A 1 99 ? -2.202 -8.771 -0.287 1.00 95.06 99 ALA A O 1
ATOM 773 N N . LEU A 1 100 ? -2.555 -8.154 -2.414 1.00 94.75 100 LEU A N 1
ATOM 774 C CA . LEU A 1 100 ? -1.861 -9.291 -3.016 1.00 94.75 100 LEU A CA 1
ATOM 775 C C . LEU A 1 100 ? -0.387 -9.380 -2.578 1.00 94.75 100 LEU A C 1
ATOM 777 O O . LEU A 1 100 ? 0.101 -10.478 -2.319 1.00 94.75 100 LEU A O 1
ATOM 781 N N . ILE A 1 101 ? 0.298 -8.239 -2.432 1.00 93.75 101 ILE A N 1
ATOM 782 C CA . ILE A 1 101 ? 1.694 -8.194 -1.969 1.00 93.75 101 ILE A CA 1
ATOM 783 C C . ILE A 1 101 ? 1.774 -8.551 -0.489 1.00 93.75 101 ILE A C 1
ATOM 785 O O . ILE A 1 101 ? 2.551 -9.421 -0.107 1.00 93.75 101 ILE A O 1
ATOM 789 N N . ASN A 1 102 ? 0.913 -7.960 0.340 1.00 88.88 102 ASN A N 1
ATOM 790 C CA . ASN A 1 102 ? 0.886 -8.240 1.777 1.00 88.88 102 ASN A CA 1
ATOM 791 C C . ASN A 1 102 ? 0.624 -9.724 2.081 1.00 88.88 102 ASN A C 1
ATOM 793 O O . ASN A 1 102 ? 1.314 -10.353 2.883 1.00 88.88 102 ASN A O 1
ATOM 797 N N . ARG A 1 103 ? -0.338 -10.329 1.375 1.00 88.62 103 ARG A N 1
ATOM 798 C CA . ARG A 1 103 ? -0.691 -11.749 1.539 1.00 88.62 103 ARG A CA 1
ATOM 799 C C . ARG A 1 103 ? 0.447 -12.693 1.148 1.00 88.62 103 ARG A C 1
ATOM 801 O O . ARG A 1 103 ? 0.530 -13.786 1.706 1.00 88.62 103 ARG A O 1
ATOM 808 N N . LYS A 1 104 ? 1.326 -12.277 0.231 1.00 87.12 104 LYS A N 1
ATOM 809 C CA . LYS A 1 104 ? 2.546 -13.016 -0.121 1.00 87.12 104 LYS A CA 1
ATOM 810 C C . LYS A 1 104 ? 3.564 -13.009 1.021 1.00 87.12 104 LYS A C 1
ATOM 812 O O . LYS A 1 104 ? 4.199 -14.033 1.261 1.00 87.12 104 LYS A O 1
ATOM 817 N N . MET A 1 105 ? 3.655 -11.896 1.748 1.00 85.44 105 MET A N 1
ATOM 818 C CA . MET A 1 105 ? 4.567 -11.721 2.883 1.00 85.44 105 MET A CA 1
ATOM 819 C C . MET A 1 105 ? 4.105 -12.434 4.159 1.00 85.44 105 MET A C 1
ATOM 821 O O . MET A 1 105 ? 4.938 -12.908 4.929 1.00 85.44 105 MET A O 1
ATOM 825 N N . LYS A 1 106 ? 2.788 -12.566 4.373 1.00 84.81 106 LYS A N 1
ATOM 826 C CA . LYS A 1 106 ? 2.200 -13.151 5.594 1.00 84.81 106 LYS A CA 1
ATOM 827 C C . LYS A 1 106 ? 2.730 -12.460 6.863 1.00 84.81 106 LYS A C 1
ATOM 829 O O . LYS A 1 106 ? 2.463 -11.284 7.066 1.00 84.81 106 LYS A O 1
ATOM 834 N N . ASP A 1 107 ? 3.429 -13.192 7.730 1.00 84.50 107 ASP A N 1
ATOM 835 C CA . ASP A 1 107 ? 4.072 -12.711 8.955 1.00 84.50 107 ASP A CA 1
ATOM 836 C C . ASP A 1 107 ? 5.606 -12.800 8.887 1.00 84.50 107 ASP A C 1
ATOM 838 O O . ASP A 1 107 ? 6.268 -12.865 9.929 1.00 84.50 107 ASP A O 1
ATOM 842 N N . ALA A 1 108 ? 6.168 -12.831 7.672 1.00 86.81 108 ALA A N 1
ATOM 843 C CA . ALA A 1 108 ? 7.607 -12.842 7.465 1.00 86.81 108 ALA A CA 1
ATOM 844 C C . ALA A 1 108 ? 8.245 -11.558 8.002 1.00 86.81 108 ALA A C 1
ATOM 846 O O . ALA A 1 108 ? 7.740 -10.454 7.812 1.00 86.81 108 ALA A O 1
ATOM 847 N N . MET A 1 109 ? 9.378 -11.724 8.676 1.00 88.31 109 MET A N 1
ATOM 848 C CA . MET A 1 109 ? 10.177 -10.612 9.169 1.00 88.31 109 MET A CA 1
ATOM 849 C C . MET A 1 109 ? 10.936 -9.949 8.012 1.00 88.31 109 MET A C 1
ATOM 851 O O . MET A 1 109 ? 11.486 -10.683 7.185 1.00 88.31 109 MET A O 1
ATOM 855 N N . PRO A 1 110 ? 11.028 -8.607 7.967 1.00 86.50 110 PRO A N 1
ATOM 856 C CA . PRO A 1 110 ? 11.889 -7.924 7.009 1.00 86.50 110 PRO A CA 1
ATOM 857 C C . PRO A 1 110 ? 13.351 -8.354 7.205 1.00 86.50 110 PRO A C 1
ATOM 859 O O . PRO A 1 110 ? 13.830 -8.486 8.336 1.00 86.50 110 PRO A O 1
ATOM 862 N N . ILE A 1 111 ? 14.051 -8.601 6.098 1.00 84.44 111 ILE A N 1
ATOM 863 C CA . ILE A 1 111 ? 15.470 -8.959 6.069 1.00 84.44 111 ILE A CA 1
ATOM 864 C C . ILE A 1 111 ? 16.228 -7.738 5.576 1.00 84.44 111 ILE A C 1
ATOM 866 O O . ILE A 1 111 ? 16.218 -7.435 4.389 1.00 84.44 111 ILE A O 1
ATOM 870 N N . CYS A 1 112 ? 16.914 -7.065 6.487 1.00 79.75 112 CYS A N 1
ATOM 871 C CA . CYS A 1 112 ? 17.600 -5.819 6.183 1.00 79.75 112 CYS A CA 1
ATOM 872 C C . CYS A 1 112 ? 19.105 -6.027 6.114 1.00 79.75 112 CYS A C 1
ATOM 874 O O . CYS A 1 112 ? 19.698 -6.596 7.032 1.00 79.75 112 CYS A O 1
ATOM 876 N N . ARG A 1 113 ? 19.712 -5.565 5.021 1.00 72.25 113 ARG A N 1
ATOM 877 C CA . ARG A 1 113 ? 21.155 -5.697 4.768 1.00 72.25 113 ARG A CA 1
ATOM 878 C C . ARG A 1 113 ? 21.919 -4.378 4.860 1.00 72.25 113 ARG A C 1
ATOM 880 O O . ARG A 1 113 ? 23.145 -4.407 4.861 1.00 72.25 113 ARG A O 1
ATOM 887 N N . SER A 1 114 ? 21.214 -3.256 4.965 1.00 67.12 114 SER A N 1
ATOM 888 C CA . SER A 1 114 ? 21.777 -1.909 5.016 1.00 67.12 114 SER A CA 1
ATOM 889 C C . SER A 1 114 ? 21.120 -1.078 6.120 1.00 67.12 114 SER A C 1
ATOM 891 O O . SER A 1 114 ? 20.003 -1.375 6.542 1.00 67.12 114 SER A O 1
ATOM 893 N N . ASP A 1 115 ? 21.817 -0.039 6.584 1.00 62.06 115 ASP A N 1
ATOM 894 C CA . ASP A 1 115 ? 21.354 0.845 7.669 1.00 62.06 115 ASP A CA 1
ATOM 895 C C . ASP A 1 115 ? 20.197 1.776 7.245 1.00 62.06 115 ASP A C 1
ATOM 897 O O . ASP A 1 115 ? 19.514 2.344 8.093 1.00 62.06 115 ASP A O 1
ATOM 901 N N . ASN A 1 116 ? 19.952 1.904 5.935 1.00 59.22 116 ASN A N 1
ATOM 902 C CA . ASN A 1 116 ? 18.846 2.675 5.349 1.00 59.22 116 ASN A CA 1
ATOM 903 C C . ASN A 1 116 ? 17.643 1.784 4.971 1.00 59.22 116 ASN A C 1
ATOM 905 O O . ASN A 1 116 ? 16.798 2.181 4.170 1.00 59.22 116 ASN A O 1
ATOM 909 N N . ALA A 1 117 ? 17.588 0.551 5.474 1.00 66.94 117 ALA A N 1
ATOM 910 C CA . ALA A 1 117 ? 16.569 -0.414 5.092 1.00 66.94 117 ALA A CA 1
ATOM 911 C C . ALA A 1 117 ? 15.239 -0.204 5.837 1.00 66.94 117 ALA A C 1
ATOM 913 O O . ALA A 1 117 ? 15.177 0.316 6.951 1.00 66.94 117 ALA A O 1
ATOM 914 N N . PHE A 1 118 ? 14.148 -0.703 5.253 1.00 83.06 118 PHE A N 1
ATOM 915 C CA . PHE A 1 118 ? 12.824 -0.724 5.884 1.00 83.06 118 PHE A CA 1
ATOM 916 C C . PHE A 1 118 ? 12.759 -1.813 6.971 1.00 83.06 118 PHE A C 1
ATOM 918 O O . PHE A 1 118 ? 12.087 -2.830 6.824 1.00 83.06 118 PHE A O 1
ATOM 925 N N . HIS A 1 119 ? 13.463 -1.609 8.087 1.00 81.75 119 HIS A N 1
ATOM 926 C CA . HIS A 1 119 ? 13.524 -2.554 9.214 1.00 81.75 119 HIS A CA 1
ATOM 927 C C . HIS A 1 119 ? 12.166 -2.827 9.865 1.00 81.75 119 HIS A C 1
ATOM 929 O O . HIS A 1 119 ? 11.982 -3.830 10.562 1.00 81.75 119 HIS A O 1
ATOM 935 N N . GLY A 1 120 ? 11.223 -1.907 9.665 1.00 88.94 120 GLY A N 1
ATOM 936 C CA . GLY A 1 120 ? 10.019 -1.825 10.463 1.00 88.94 120 GLY A CA 1
ATOM 937 C C . GLY A 1 120 ? 10.347 -1.541 11.930 1.00 88.94 120 GLY A C 1
ATOM 938 O O . GLY A 1 120 ? 11.495 -1.533 12.372 1.00 88.94 120 GLY A O 1
ATOM 939 N N . ILE A 1 121 ? 9.310 -1.279 12.711 1.00 93.06 121 ILE A N 1
ATOM 940 C CA . ILE A 1 121 ? 9.452 -0.886 14.109 1.00 93.06 121 ILE A CA 1
ATOM 941 C C . ILE A 1 121 ? 8.792 -1.952 14.961 1.00 93.06 121 ILE A C 1
ATOM 943 O O . ILE A 1 121 ? 7.576 -2.135 14.914 1.00 93.06 121 ILE A O 1
ATOM 947 N N . LYS A 1 122 ? 9.589 -2.646 15.771 1.00 93.62 122 LYS A N 1
ATOM 948 C CA . LYS A 1 122 ? 9.058 -3.470 16.855 1.00 93.62 122 LYS A CA 1
ATOM 949 C C . LYS A 1 122 ? 8.599 -2.552 17.981 1.00 93.62 122 LYS A C 1
ATOM 951 O O . LYS A 1 122 ? 9.348 -1.668 18.392 1.00 93.62 122 LYS A O 1
ATOM 956 N N . ALA A 1 123 ? 7.397 -2.767 18.501 1.00 93.12 123 ALA A N 1
ATOM 957 C CA . ALA A 1 123 ? 6.934 -1.975 19.628 1.00 93.12 123 ALA A CA 1
ATOM 958 C C . ALA A 1 123 ? 7.778 -2.269 20.888 1.00 93.12 123 ALA A C 1
ATOM 960 O O . ALA A 1 123 ? 8.030 -3.439 21.196 1.00 93.12 123 ALA A O 1
ATOM 961 N N . PRO A 1 124 ? 8.212 -1.230 21.627 1.00 83.88 124 PRO A N 1
ATOM 962 C CA . PRO A 1 124 ? 9.031 -1.391 22.829 1.00 83.88 124 PRO A CA 1
ATOM 963 C C . PRO A 1 124 ? 8.205 -1.755 24.072 1.00 83.88 124 PRO A C 1
ATOM 965 O O . PRO A 1 124 ? 8.773 -2.096 25.109 1.00 83.88 124 PRO A O 1
ATOM 968 N N . GLY A 1 125 ? 6.876 -1.630 23.997 1.00 79.38 125 GLY A N 1
ATOM 969 C CA . GLY A 1 125 ? 5.982 -1.760 25.139 1.00 79.38 125 GLY A CA 1
ATOM 970 C C . GLY A 1 125 ? 5.848 -3.183 25.678 1.00 79.38 125 GLY A C 1
ATOM 971 O O . GLY A 1 125 ? 6.186 -4.179 25.037 1.00 79.38 125 GLY A O 1
ATOM 972 N N . THR A 1 126 ? 5.308 -3.275 26.890 1.00 89.19 126 THR A N 1
ATOM 973 C CA . THR A 1 126 ? 4.926 -4.545 27.511 1.00 89.19 126 THR A CA 1
ATOM 974 C C . THR A 1 126 ? 3.541 -4.984 27.043 1.00 89.19 126 THR A C 1
ATOM 976 O O . THR A 1 126 ? 2.760 -4.197 26.509 1.00 89.19 126 THR A O 1
ATOM 979 N N . ALA A 1 127 ? 3.213 -6.263 27.230 1.00 93.00 127 ALA A N 1
ATOM 980 C CA . ALA A 1 127 ? 1.916 -6.778 26.821 1.00 93.00 127 ALA A CA 1
ATOM 981 C C . ALA A 1 127 ? 0.771 -6.143 27.628 1.00 93.00 127 ALA A C 1
ATOM 983 O O . ALA A 1 127 ? 0.623 -6.396 28.824 1.00 93.00 127 ALA A O 1
ATOM 984 N N . LEU A 1 128 ? -0.080 -5.374 26.942 1.00 93.69 128 LEU A N 1
ATOM 985 C CA . LEU A 1 128 ? -1.289 -4.745 27.476 1.00 93.69 128 LEU A CA 1
ATOM 986 C C . LEU A 1 128 ? -2.514 -5.146 26.629 1.00 93.69 128 LEU A C 1
ATOM 988 O O . LEU A 1 128 ? -2.992 -4.358 25.810 1.00 93.69 128 LEU A O 1
ATOM 992 N N . PRO A 1 129 ? -3.035 -6.381 26.775 1.00 92.81 129 PRO A N 1
ATOM 993 C CA . PRO A 1 129 ? -4.092 -6.895 25.906 1.00 92.81 129 PRO A CA 1
ATOM 994 C C . PRO A 1 129 ? -5.398 -6.093 25.994 1.00 92.81 129 PRO A C 1
ATOM 996 O O . PRO A 1 129 ? -5.895 -5.799 27.084 1.00 92.81 129 PRO A O 1
ATOM 999 N N . VAL A 1 130 ? -6.029 -5.833 24.845 1.00 93.56 130 VAL A N 1
ATOM 1000 C CA . VAL A 1 130 ? -7.341 -5.167 24.770 1.00 93.56 130 VAL A CA 1
ATOM 1001 C C . VAL A 1 130 ? -8.458 -6.179 25.070 1.00 93.56 130 VAL A C 1
ATOM 1003 O O . VAL A 1 130 ? -9.029 -6.789 24.167 1.00 93.56 130 VAL A O 1
ATOM 1006 N N . LYS A 1 131 ? -8.769 -6.379 26.359 1.00 90.12 131 LYS A N 1
ATOM 1007 C CA . LYS A 1 131 ? -9.803 -7.334 26.829 1.00 90.12 131 LYS A CA 1
ATOM 1008 C C . LYS A 1 131 ? -11.238 -6.795 26.759 1.00 90.12 131 LYS A C 1
ATOM 1010 O O . LYS A 1 131 ? -12.190 -7.563 26.869 1.00 90.12 131 LYS A O 1
ATOM 1015 N N . SER A 1 132 ? -11.397 -5.483 26.615 1.00 90.69 132 SER A N 1
ATOM 1016 C CA . SER A 1 132 ? -12.684 -4.787 26.556 1.00 90.69 132 SER A CA 1
ATOM 1017 C C . SER A 1 132 ? -12.902 -4.156 25.171 1.00 90.69 132 SER A C 1
ATOM 1019 O O . SER A 1 132 ? -12.327 -4.613 24.178 1.00 90.69 132 SER A O 1
ATOM 1021 N N . THR A 1 133 ? -13.774 -3.149 25.069 1.00 93.38 133 THR A N 1
ATOM 1022 C CA . THR A 1 133 ? -13.851 -2.316 23.860 1.00 93.38 133 THR A CA 1
ATOM 1023 C C . THR A 1 133 ? -12.617 -1.424 23.787 1.00 93.38 133 THR A C 1
ATOM 1025 O O . THR A 1 133 ? -12.101 -1.001 24.826 1.00 93.38 133 THR A O 1
ATOM 1028 N N . LEU A 1 134 ? -12.170 -1.075 22.576 1.00 95.00 134 LEU A N 1
ATOM 1029 C CA . LEU A 1 134 ? -10.986 -0.224 22.419 1.00 95.00 134 LEU A CA 1
ATOM 1030 C C . LEU A 1 134 ? -11.120 1.092 23.198 1.00 95.00 134 LEU A C 1
ATOM 1032 O O . LEU A 1 134 ? -10.182 1.498 23.873 1.00 95.00 134 LEU A O 1
ATOM 1036 N N . LEU A 1 135 ? -12.303 1.721 23.164 1.00 95.38 135 LEU A N 1
ATOM 1037 C CA . LEU A 1 135 ? -12.525 3.022 23.803 1.00 95.38 135 LEU A CA 1
ATOM 1038 C C . LEU A 1 135 ? -12.364 2.921 25.319 1.00 95.38 135 LEU A C 1
ATOM 1040 O O . LEU A 1 135 ? -11.774 3.806 25.934 1.00 95.38 135 LEU A O 1
ATOM 1044 N N . LYS A 1 136 ? -12.884 1.842 25.913 1.00 95.19 136 LYS A N 1
ATOM 1045 C CA . LYS A 1 136 ? -12.745 1.592 27.344 1.00 95.19 136 LYS A CA 1
ATOM 1046 C C . LYS A 1 136 ? -11.273 1.380 27.697 1.00 95.19 136 LYS A C 1
ATOM 1048 O O . LYS A 1 136 ? -10.776 2.081 28.568 1.00 95.19 136 LYS A O 1
ATOM 1053 N N . ALA A 1 137 ? -10.577 0.515 26.960 1.00 95.69 137 ALA A N 1
ATOM 1054 C CA . ALA A 1 137 ? -9.173 0.205 27.212 1.00 95.69 137 ALA A CA 1
ATOM 1055 C C . ALA A 1 137 ? -8.262 1.448 27.139 1.00 95.69 137 ALA A C 1
ATOM 1057 O O . ALA A 1 137 ? -7.470 1.677 28.048 1.00 95.69 137 ALA A O 1
ATOM 1058 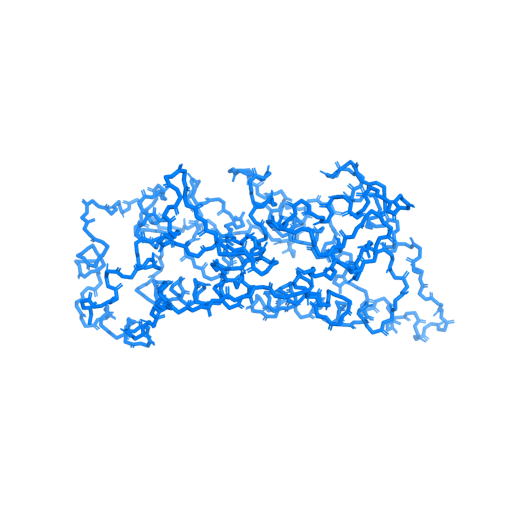N N . ILE A 1 138 ? -8.406 2.294 26.109 1.00 95.94 138 ILE A N 1
ATOM 1059 C CA . ILE A 1 138 ? -7.590 3.518 26.000 1.00 95.94 138 ILE A CA 1
ATOM 1060 C C . ILE A 1 138 ? -7.978 4.574 27.043 1.00 95.94 138 ILE A C 1
ATOM 1062 O O . ILE A 1 138 ? -7.117 5.308 27.510 1.00 95.94 138 ILE A O 1
ATOM 1066 N N . THR A 1 139 ? -9.253 4.646 27.444 1.00 96.44 139 THR A N 1
ATOM 1067 C CA . THR A 1 139 ? -9.697 5.589 28.486 1.00 96.44 139 THR A CA 1
ATOM 1068 C C . THR A 1 139 ? -9.181 5.177 29.862 1.00 96.44 139 THR A C 1
ATOM 1070 O O . THR A 1 139 ? -8.806 6.040 30.646 1.00 96.44 139 THR A O 1
ATOM 1073 N N . GLU A 1 140 ? -9.146 3.876 30.156 1.00 95.94 140 GLU A N 1
ATOM 1074 C CA . GLU A 1 140 ? -8.578 3.341 31.399 1.00 95.94 140 GLU A CA 1
ATOM 1075 C C . GLU A 1 140 ? -7.061 3.565 31.470 1.00 95.94 140 GLU A C 1
ATOM 1077 O O . GLU A 1 140 ? -6.554 3.899 32.536 1.00 95.94 140 GLU A O 1
ATOM 1082 N N . GLN A 1 141 ? -6.355 3.431 30.342 1.00 94.62 141 GLN A N 1
ATOM 1083 C CA . GLN A 1 141 ? -4.898 3.573 30.285 1.00 94.62 141 GLN A CA 1
ATOM 1084 C C . GLN A 1 141 ? -4.415 5.034 30.279 1.00 94.62 141 GLN A C 1
ATOM 1086 O O . GLN A 1 141 ? -3.454 5.354 30.972 1.00 94.62 141 GLN A O 1
ATOM 1091 N N . TYR A 1 142 ? -5.050 5.907 29.490 1.00 95.44 142 TYR A N 1
ATOM 1092 C CA . TYR A 1 142 ? -4.570 7.277 29.224 1.00 95.44 142 TYR A CA 1
ATOM 1093 C C . TYR A 1 142 ? -5.492 8.370 29.791 1.00 95.44 142 TYR A C 1
ATOM 1095 O O . TYR A 1 142 ? -5.177 9.555 29.768 1.00 95.44 142 TYR A O 1
ATOM 1103 N N . GLY A 1 143 ? -6.659 8.000 30.319 1.00 97.00 143 GLY A N 1
ATOM 1104 C CA . GLY A 1 143 ? -7.632 8.954 30.838 1.00 97.00 143 GLY A CA 1
ATOM 1105 C C . GLY A 1 143 ? -8.513 9.596 29.761 1.00 97.00 143 GLY A C 1
ATOM 1106 O O . GLY A 1 143 ? -8.196 9.685 28.574 1.00 97.00 143 GLY A O 1
ATOM 1107 N N . GLN A 1 144 ? -9.685 10.062 30.190 1.00 96.12 144 GLN A N 1
ATOM 1108 C CA . GLN A 1 144 ? -10.738 10.534 29.288 1.00 96.12 144 GLN A CA 1
ATOM 1109 C C . GLN A 1 144 ? -10.362 11.804 28.513 1.00 96.12 144 GLN A C 1
ATOM 1111 O O . GLN A 1 144 ? -10.737 11.933 27.346 1.00 96.12 144 GLN A O 1
ATOM 1116 N N . LEU A 1 145 ? -9.662 12.745 29.152 1.00 96.25 145 LEU A N 1
ATOM 1117 C CA . LEU A 1 145 ? -9.321 14.033 28.547 1.00 96.25 145 LEU A CA 1
ATOM 1118 C C . LEU A 1 145 ? -8.342 13.860 27.379 1.00 96.25 145 LEU A C 1
ATOM 1120 O O . LEU A 1 145 ? -8.604 14.368 26.290 1.00 96.25 145 LEU A O 1
ATOM 1124 N N . GLU A 1 146 ? -7.269 13.096 27.587 1.00 97.00 146 GLU A N 1
ATOM 1125 C CA . GLU A 1 146 ? -6.247 12.833 26.569 1.00 97.00 146 GLU A CA 1
ATOM 1126 C C . GLU A 1 146 ? -6.846 12.100 25.362 1.00 97.00 146 GLU A C 1
ATOM 1128 O O . GLU A 1 146 ? -6.691 12.528 24.218 1.00 97.00 146 GLU A O 1
ATOM 1133 N N . VAL A 1 147 ? -7.647 11.059 25.614 1.00 96.38 147 VAL A N 1
ATOM 1134 C CA . VAL A 1 147 ? -8.349 10.314 24.558 1.00 96.38 147 VAL A CA 1
ATOM 1135 C C . VAL A 1 147 ? -9.301 11.215 23.767 1.00 96.38 147 VAL A C 1
ATOM 1137 O O . VAL A 1 147 ? -9.378 11.122 22.541 1.00 96.38 147 VAL A O 1
ATOM 1140 N N . GLN A 1 148 ? -10.037 12.109 24.435 1.00 94.44 148 GLN A N 1
ATOM 1141 C CA . GLN A 1 148 ? -10.926 13.051 23.750 1.00 94.44 148 GLN A CA 1
ATOM 1142 C C . GLN A 1 148 ? -10.167 14.034 22.864 1.00 94.44 148 GLN A C 1
ATOM 1144 O O . GLN A 1 148 ? -10.614 14.305 21.747 1.00 94.44 148 GLN A O 1
ATOM 1149 N N . GLN A 1 149 ? -9.041 14.555 23.350 1.00 95.44 149 GLN A N 1
ATOM 1150 C CA . GLN A 1 149 ? -8.189 15.466 22.593 1.00 95.44 149 GLN A CA 1
ATOM 1151 C C . GLN A 1 149 ? -7.616 14.769 21.355 1.00 95.44 149 GLN A C 1
ATOM 1153 O O . GLN A 1 149 ? -7.798 15.275 20.247 1.00 95.44 149 GLN A O 1
ATOM 1158 N N . ALA A 1 150 ? -7.048 13.572 21.523 1.00 95.69 150 ALA A N 1
ATOM 1159 C CA . ALA A 1 150 ? -6.462 12.790 20.437 1.00 95.69 150 ALA A CA 1
ATOM 1160 C C . ALA A 1 150 ? -7.481 12.406 19.352 1.00 95.69 150 ALA A C 1
ATOM 1162 O O . ALA A 1 150 ? -7.202 12.508 18.159 1.00 95.69 150 ALA A O 1
ATOM 1163 N N . LEU A 1 151 ? -8.700 12.008 19.740 1.00 94.19 151 LEU A N 1
ATOM 1164 C CA . LEU A 1 151 ? -9.734 11.572 18.791 1.00 94.19 151 LEU A CA 1
ATOM 1165 C C . LEU A 1 151 ? -10.557 12.723 18.193 1.00 94.19 151 LEU A C 1
ATOM 1167 O O . LEU A 1 151 ? -11.310 12.506 17.238 1.00 94.19 151 LEU A O 1
ATOM 1171 N N . SER A 1 152 ? -10.446 13.945 18.724 1.00 91.62 152 SER A N 1
ATOM 1172 C CA . SER A 1 152 ? -11.205 15.109 18.245 1.00 91.62 152 SER A CA 1
ATOM 1173 C C . SER A 1 152 ? -11.053 15.369 16.735 1.00 91.62 152 SER A C 1
ATOM 1175 O O . SER A 1 152 ? -12.080 15.577 16.079 1.00 91.62 152 SER A O 1
ATOM 1177 N N . PRO A 1 153 ? -9.846 15.288 16.133 1.00 90.38 153 PRO A N 1
ATOM 1178 C CA . PRO A 1 153 ? -9.659 15.538 14.703 1.00 90.38 153 PRO A CA 1
ATOM 1179 C C . PRO A 1 153 ? -10.323 14.498 13.794 1.00 90.38 153 PRO A C 1
ATOM 1181 O O . PRO A 1 153 ? -10.642 14.798 12.649 1.00 90.38 153 PRO A O 1
ATOM 1184 N N . VAL A 1 154 ? -10.545 13.280 14.296 1.00 89.12 154 VAL A N 1
ATOM 1185 C CA . VAL A 1 154 ? -11.125 12.156 13.539 1.00 89.12 154 VAL A CA 1
ATOM 1186 C C . VAL A 1 154 ? -12.544 11.817 13.995 1.00 89.12 154 VAL A C 1
ATOM 1188 O O . VAL A 1 154 ? -13.106 10.795 13.616 1.00 89.12 154 VAL A O 1
ATOM 1191 N N . LYS A 1 155 ? -13.173 12.674 14.810 1.00 82.62 155 LYS A N 1
ATOM 1192 C CA . LYS A 1 155 ? -14.509 12.416 15.375 1.00 82.62 155 LYS A CA 1
ATOM 1193 C C . LYS A 1 155 ? -15.622 12.370 14.321 1.00 82.62 155 LYS A C 1
ATOM 1195 O O . LYS A 1 155 ? -16.680 11.795 14.586 1.00 82.62 155 LYS A O 1
ATOM 1200 N N . GLN A 1 156 ? -15.406 13.013 13.173 1.00 79.00 156 GLN A N 1
ATOM 1201 C CA . GLN A 1 156 ? -16.323 13.050 12.037 1.00 79.00 156 GLN A CA 1
ATOM 1202 C C . GLN A 1 156 ? -15.704 12.279 10.874 1.00 79.00 156 GLN A C 1
ATOM 1204 O O . GLN A 1 156 ? -14.949 12.827 10.079 1.00 79.00 156 GLN A O 1
ATOM 1209 N N . VAL A 1 157 ? -16.041 10.995 10.787 1.00 74.31 157 VAL A N 1
ATOM 1210 C CA . VAL A 1 157 ? -15.757 10.175 9.609 1.00 74.31 157 VAL A CA 1
ATOM 1211 C C . VAL A 1 157 ? -17.076 9.913 8.897 1.00 74.31 157 VAL A C 1
ATOM 1213 O O . VAL A 1 157 ? -18.045 9.467 9.517 1.00 74.31 157 VAL A O 1
ATOM 1216 N N . THR A 1 158 ? -17.128 10.220 7.605 1.00 69.94 158 THR A N 1
ATOM 1217 C CA . THR A 1 158 ? -18.346 10.090 6.804 1.00 69.94 158 THR A CA 1
ATOM 1218 C C . THR A 1 158 ? -18.380 8.735 6.110 1.00 69.94 158 THR A C 1
ATOM 1220 O O . THR A 1 158 ? -17.479 8.401 5.340 1.00 69.94 158 THR A O 1
ATOM 1223 N N . PHE A 1 159 ? -19.455 7.974 6.328 1.00 65.25 159 PHE A N 1
ATOM 1224 C CA . PHE A 1 159 ? -19.732 6.789 5.526 1.00 65.25 159 PHE A CA 1
ATOM 1225 C C . PHE A 1 159 ? -20.224 7.184 4.140 1.00 65.25 159 PHE A C 1
ATOM 1227 O O . PHE A 1 159 ? -21.142 7.990 3.983 1.00 65.25 159 PHE A O 1
ATOM 1234 N N . VAL A 1 160 ? -19.684 6.518 3.129 1.00 68.00 160 VAL A N 1
ATOM 1235 C CA . VAL A 1 160 ? -20.350 6.458 1.836 1.00 68.00 160 VAL A CA 1
ATOM 1236 C C . VAL A 1 160 ? -21.567 5.546 1.979 1.00 68.00 160 VAL A C 1
ATOM 1238 O O . VAL A 1 160 ? -21.426 4.364 2.289 1.00 68.00 160 VAL A O 1
ATOM 1241 N N . ALA A 1 161 ? -22.763 6.085 1.747 1.00 67.94 161 ALA A N 1
ATOM 1242 C CA . ALA A 1 161 ? -23.992 5.307 1.817 1.00 67.94 161 ALA A CA 1
ATOM 1243 C C . ALA A 1 161 ? -24.030 4.229 0.706 1.00 67.94 161 ALA A C 1
ATOM 1245 O O . ALA A 1 161 ? -23.904 4.580 -0.469 1.00 67.94 161 ALA A O 1
ATOM 1246 N N . PRO A 1 162 ? -24.268 2.938 1.029 1.00 66.06 162 PRO A N 1
ATOM 1247 C CA . PRO A 1 162 ? -24.331 1.854 0.036 1.00 66.06 162 PRO A CA 1
ATOM 1248 C C . PRO A 1 162 ? -25.433 2.027 -1.019 1.00 66.06 162 PRO A C 1
ATOM 1250 O O . PRO A 1 162 ? -25.343 1.470 -2.112 1.00 66.06 162 PRO A O 1
ATOM 1253 N N . GLY A 1 163 ? -26.476 2.796 -0.690 1.00 69.44 163 GLY A N 1
ATOM 1254 C CA . GLY A 1 163 ? -27.566 3.132 -1.607 1.00 69.44 163 GLY A CA 1
ATOM 1255 C C . GLY A 1 163 ? -27.166 4.115 -2.710 1.00 69.44 163 GLY A C 1
ATOM 1256 O O . GLY A 1 163 ? -27.843 4.171 -3.734 1.00 69.44 163 GLY A O 1
ATOM 1257 N N . VAL A 1 164 ? -26.063 4.853 -2.537 1.00 80.56 164 VAL A N 1
ATOM 1258 C CA . VAL A 1 164 ? -25.548 5.771 -3.557 1.00 80.56 164 VAL A CA 1
ATOM 1259 C C . VAL A 1 164 ? -24.875 4.962 -4.656 1.00 80.56 164 VAL A C 1
ATOM 1261 O O . VAL A 1 164 ? -24.017 4.113 -4.405 1.00 80.56 164 VAL A O 1
ATOM 1264 N N . LEU A 1 165 ? -25.275 5.232 -5.893 1.00 81.75 165 LEU A N 1
ATOM 1265 C CA . LEU A 1 165 ? -24.727 4.566 -7.061 1.00 81.75 165 LEU A CA 1
ATOM 1266 C C . LEU A 1 165 ? -23.262 4.965 -7.265 1.00 81.75 165 LEU A C 1
ATOM 1268 O O . LEU A 1 165 ? -22.944 6.149 -7.379 1.00 81.75 165 LEU A O 1
ATOM 1272 N N . ARG A 1 166 ? -22.372 3.973 -7.326 1.00 86.19 166 ARG A N 1
ATOM 1273 C CA . ARG A 1 166 ? -20.940 4.155 -7.573 1.00 86.19 166 ARG A CA 1
ATOM 1274 C C . ARG A 1 166 ? -20.504 3.256 -8.705 1.00 86.19 166 ARG A C 1
ATOM 1276 O O . ARG A 1 166 ? -20.359 2.046 -8.529 1.00 86.19 166 ARG A O 1
ATOM 1283 N N . ARG A 1 167 ? -20.319 3.888 -9.859 1.00 86.56 167 ARG A N 1
ATOM 1284 C CA . ARG A 1 167 ? -19.986 3.233 -11.115 1.00 86.56 167 ARG A CA 1
ATOM 1285 C C . ARG A 1 167 ? -18.486 3.298 -11.348 1.00 86.56 167 ARG A C 1
ATOM 1287 O O . ARG A 1 167 ? -17.919 4.389 -11.333 1.00 86.56 167 ARG A O 1
ATOM 1294 N N . LEU A 1 168 ? -17.877 2.142 -11.569 1.00 84.38 168 LEU A N 1
ATOM 1295 C CA . LEU A 1 168 ? -16.583 2.073 -12.224 1.00 84.38 168 LEU A CA 1
ATOM 1296 C C . LEU A 1 168 ? -16.838 2.109 -13.732 1.00 84.38 168 LEU A C 1
ATOM 1298 O O . LEU A 1 168 ? -17.455 1.195 -14.279 1.00 84.38 168 LEU A O 1
ATOM 1302 N N . PHE A 1 169 ? -16.392 3.186 -14.370 1.00 71.19 169 PHE A N 1
ATOM 1303 C CA . PHE A 1 169 ? -16.240 3.268 -15.820 1.00 71.19 169 PHE A CA 1
ATOM 1304 C C . PHE A 1 169 ? -14.753 3.123 -16.151 1.00 71.19 169 PHE A C 1
ATOM 1306 O O . PHE A 1 169 ? -13.922 3.377 -15.274 1.00 71.19 169 PHE A O 1
ATOM 1313 N N . GLY A 1 170 ? -14.428 2.693 -17.374 1.00 68.19 170 GLY A N 1
ATOM 1314 C CA . GLY A 1 170 ? -13.059 2.392 -17.804 1.00 68.19 170 GLY A CA 1
ATOM 1315 C C . GLY A 1 170 ? -12.083 3.447 -17.299 1.00 68.19 170 GLY A C 1
ATOM 1316 O O . GLY A 1 170 ? -12.271 4.641 -17.530 1.00 68.19 170 GLY A O 1
ATOM 1317 N N . THR A 1 171 ? -11.095 3.016 -16.517 1.00 76.44 171 THR A N 1
ATOM 1318 C CA . THR A 1 171 ? -10.104 3.923 -15.938 1.00 76.44 171 THR A CA 1
ATOM 1319 C C . THR A 1 171 ? -8.898 3.944 -16.856 1.00 76.44 171 THR A C 1
ATOM 1321 O O . THR A 1 171 ? -8.314 2.900 -17.131 1.00 76.44 171 THR A O 1
ATOM 1324 N N . ASN A 1 172 ? -8.514 5.130 -17.328 1.00 87.56 172 ASN A N 1
ATOM 1325 C CA . ASN A 1 172 ? -7.298 5.280 -18.114 1.00 87.56 172 ASN A CA 1
ATOM 1326 C C . ASN A 1 172 ? -6.074 5.198 -17.190 1.00 87.56 172 ASN A C 1
ATOM 1328 O O . ASN A 1 172 ? -5.621 6.211 -16.653 1.00 87.56 172 ASN A O 1
ATOM 1332 N N . ILE A 1 173 ? -5.560 3.981 -17.006 1.00 90.50 173 ILE A N 1
ATOM 1333 C CA . ILE A 1 173 ? -4.379 3.705 -16.179 1.00 90.50 173 ILE A CA 1
ATOM 1334 C C . ILE A 1 173 ? -3.105 4.367 -16.718 1.00 90.50 173 ILE A C 1
ATOM 1336 O O . ILE A 1 173 ? -2.233 4.706 -15.931 1.00 90.50 173 ILE A O 1
ATOM 1340 N N . TYR A 1 174 ? -3.023 4.649 -18.022 1.00 90.62 174 TYR A N 1
ATOM 1341 C CA . TYR A 1 174 ? -1.887 5.361 -18.617 1.00 90.62 174 TYR A CA 1
ATOM 1342 C C . TYR A 1 174 ? -1.883 6.857 -18.292 1.00 90.62 174 TYR A C 1
ATOM 1344 O O . TYR A 1 174 ? -0.822 7.463 -18.202 1.00 90.62 174 TYR A O 1
ATOM 1352 N N . ALA A 1 175 ? -3.058 7.461 -18.095 1.00 89.88 175 ALA A N 1
ATOM 1353 C CA . ALA A 1 175 ? -3.163 8.847 -17.635 1.00 89.88 175 ALA A CA 1
ATOM 1354 C C . ALA A 1 175 ? -3.079 8.961 -16.105 1.00 89.88 175 ALA A C 1
ATOM 1356 O O . ALA A 1 175 ? -2.612 9.968 -15.570 1.00 89.88 175 ALA A O 1
ATOM 1357 N N . HIS A 1 176 ? -3.583 7.952 -15.390 1.00 89.81 176 HIS A N 1
ATOM 1358 C CA . HIS A 1 176 ? -3.719 7.963 -13.936 1.00 89.81 176 HIS A CA 1
ATOM 1359 C C . HIS A 1 176 ? -3.323 6.606 -13.330 1.00 89.81 176 HIS A C 1
ATOM 1361 O O . HIS A 1 176 ? -4.214 5.884 -12.873 1.00 89.81 176 HIS A O 1
ATOM 1367 N N . PRO A 1 177 ? -2.021 6.262 -13.298 1.00 93.06 177 PRO A N 1
ATOM 1368 C CA . PRO A 1 177 ? -1.537 4.977 -12.787 1.00 93.06 177 PRO A CA 1
ATOM 1369 C C . PRO A 1 177 ? -1.798 4.859 -11.270 1.00 93.06 177 PRO A C 1
ATOM 1371 O O . PRO A 1 177 ? -1.218 5.620 -10.481 1.00 93.06 177 PRO A O 1
ATOM 1374 N N . PRO A 1 178 ? -2.727 3.990 -10.820 1.00 94.44 178 PRO A N 1
ATOM 1375 C CA . PRO A 1 178 ? -3.174 3.964 -9.427 1.00 94.44 178 PRO A CA 1
ATOM 1376 C C . PRO A 1 178 ? -2.114 3.488 -8.420 1.00 94.44 178 PRO A C 1
ATOM 1378 O O . PRO A 1 178 ? -2.053 4.044 -7.318 1.00 94.44 178 PRO A O 1
ATOM 1381 N N . MET A 1 179 ? -1.295 2.489 -8.761 1.00 95.69 179 MET A N 1
ATOM 1382 C CA . MET A 1 179 ? -0.243 1.966 -7.882 1.00 95.69 179 MET A CA 1
ATOM 1383 C C . MET A 1 179 ? 0.945 2.918 -7.805 1.00 95.69 179 MET A C 1
ATOM 1385 O O . MET A 1 179 ? 1.440 3.170 -6.707 1.00 95.69 179 MET A O 1
ATOM 1389 N N . LEU A 1 180 ? 1.368 3.494 -8.935 1.00 95.44 180 LEU A N 1
ATOM 1390 C CA . LEU A 1 180 ? 2.469 4.460 -8.940 1.00 95.44 180 LEU A CA 1
ATOM 1391 C C . LEU A 1 180 ? 2.101 5.714 -8.142 1.00 95.44 180 LEU A C 1
ATOM 1393 O O . LEU A 1 180 ? 2.888 6.189 -7.322 1.00 95.44 180 LEU A O 1
ATOM 1397 N N . LYS A 1 181 ? 0.865 6.207 -8.307 1.00 96.00 181 LYS A N 1
ATOM 1398 C CA . LYS A 1 181 ? 0.345 7.307 -7.491 1.00 96.00 181 LYS A CA 1
ATOM 1399 C C . LYS A 1 181 ? 0.375 6.969 -6.000 1.00 96.00 181 LYS A C 1
ATOM 1401 O O . LYS A 1 181 ? 0.837 7.793 -5.216 1.00 96.00 181 LYS A O 1
ATOM 1406 N N . LEU A 1 182 ? -0.124 5.790 -5.614 1.00 97.56 182 LEU A N 1
ATOM 1407 C CA . LEU A 1 182 ? -0.107 5.338 -4.219 1.00 97.56 182 LEU A CA 1
ATOM 1408 C C . LEU A 1 182 ? 1.326 5.286 -3.676 1.00 97.56 182 LEU A C 1
ATOM 1410 O O . LEU A 1 182 ? 1.569 5.791 -2.584 1.00 97.56 182 LEU A O 1
ATOM 1414 N N . LEU A 1 183 ? 2.269 4.738 -4.448 1.00 97.62 183 LEU A N 1
ATOM 1415 C CA . LEU A 1 183 ? 3.667 4.642 -4.041 1.00 97.62 183 LEU A CA 1
ATOM 1416 C C . LEU A 1 183 ? 4.266 6.023 -3.772 1.00 97.62 183 LEU A C 1
ATOM 1418 O O . LEU A 1 183 ? 4.789 6.247 -2.685 1.00 97.62 183 LEU A O 1
ATOM 1422 N N . LYS A 1 184 ? 4.154 6.965 -4.718 1.00 96.94 184 LYS A N 1
ATOM 1423 C CA . LYS A 1 184 ? 4.673 8.338 -4.551 1.00 96.94 184 LYS A CA 1
ATOM 1424 C C . LYS A 1 184 ? 4.158 8.983 -3.270 1.00 96.94 184 LYS A C 1
ATOM 1426 O O . LYS A 1 184 ? 4.890 9.645 -2.540 1.00 96.94 184 LYS A O 1
ATOM 1431 N N . GLU A 1 185 ? 2.875 8.788 -3.017 1.00 97.25 185 GLU A N 1
ATOM 1432 C CA . GLU A 1 185 ? 2.171 9.331 -1.872 1.00 97.25 185 GLU A CA 1
ATOM 1433 C C . GLU A 1 185 ? 2.582 8.687 -0.536 1.00 97.25 185 GLU A C 1
ATOM 1435 O O . GLU A 1 185 ? 2.608 9.378 0.490 1.00 97.25 185 GLU A O 1
ATOM 1440 N N . GLU A 1 186 ? 2.905 7.395 -0.527 1.00 97.06 186 GLU A N 1
ATOM 1441 C CA . GLU A 1 186 ? 3.398 6.680 0.655 1.00 97.06 186 GLU A CA 1
ATOM 1442 C C . GLU A 1 186 ? 4.871 6.980 0.937 1.00 97.06 186 GLU A C 1
ATOM 1444 O O . GLU A 1 186 ? 5.201 7.323 2.067 1.00 97.06 186 GLU A O 1
ATOM 1449 N N . VAL A 1 187 ? 5.726 6.978 -0.087 1.00 96.00 187 VAL A N 1
ATOM 1450 C CA . VAL A 1 187 ? 7.144 7.368 0.005 1.00 96.00 187 VAL A CA 1
ATOM 1451 C C . VAL A 1 187 ? 7.278 8.784 0.578 1.00 96.00 187 VAL A C 1
ATOM 1453 O O . VAL A 1 187 ? 8.010 9.005 1.539 1.00 96.00 187 VAL A O 1
ATOM 1456 N N . MET A 1 188 ? 6.488 9.736 0.068 1.00 95.75 188 MET A N 1
ATOM 1457 C CA . MET A 1 188 ? 6.464 11.105 0.594 1.00 95.75 188 MET A CA 1
ATOM 1458 C C . MET A 1 188 ? 5.999 11.164 2.057 1.00 95.75 188 MET A C 1
ATOM 1460 O O . MET A 1 188 ? 6.526 11.950 2.838 1.00 95.75 188 MET A O 1
ATOM 1464 N N . ARG A 1 189 ? 5.018 10.337 2.449 1.00 95.31 189 ARG A N 1
ATOM 1465 C CA . ARG A 1 189 ? 4.531 10.287 3.839 1.00 95.31 189 ARG A CA 1
ATOM 1466 C C . ARG A 1 189 ? 5.591 9.743 4.796 1.00 95.31 189 ARG A C 1
ATOM 1468 O O . ARG A 1 189 ? 5.641 10.196 5.933 1.00 95.31 189 ARG A O 1
ATOM 1475 N N . LEU A 1 190 ? 6.397 8.787 4.346 1.00 93.38 190 LEU A N 1
ATOM 1476 C CA . LEU A 1 190 ? 7.477 8.186 5.131 1.00 93.38 190 LEU A CA 1
ATOM 1477 C C . LEU A 1 190 ? 8.751 9.048 5.156 1.00 93.38 190 LEU A C 1
ATOM 1479 O O . LEU A 1 190 ? 9.653 8.754 5.927 1.00 93.38 190 LEU A O 1
ATOM 1483 N N . GLY A 1 191 ? 8.814 10.129 4.368 1.00 93.44 191 GLY A N 1
ATOM 1484 C CA . GLY A 1 191 ? 9.987 11.008 4.302 1.00 93.44 191 GLY A CA 1
ATOM 1485 C C . GLY A 1 191 ? 11.119 10.476 3.419 1.00 93.44 191 GLY A C 1
ATOM 1486 O O . GLY A 1 191 ? 12.253 10.929 3.541 1.00 93.44 191 GLY A O 1
ATOM 1487 N N . GLU A 1 192 ? 10.816 9.550 2.512 1.00 93.62 192 GLU A N 1
ATOM 1488 C CA . GLU A 1 192 ? 11.772 8.882 1.620 1.00 93.62 192 GLU A CA 1
ATOM 1489 C C . GLU A 1 192 ? 12.042 9.729 0.363 1.00 93.62 192 GLU A C 1
ATOM 1491 O O . GLU A 1 192 ? 11.689 9.376 -0.766 1.00 93.62 192 GLU A O 1
ATOM 1496 N N . TRP A 1 193 ? 12.613 10.919 0.565 1.00 94.12 193 TRP A N 1
ATOM 1497 C CA . TRP A 1 193 ? 12.718 11.959 -0.466 1.00 94.12 193 TRP A CA 1
ATOM 1498 C C . TRP A 1 193 ? 13.535 11.540 -1.690 1.00 94.12 193 TRP A C 1
ATOM 1500 O O . TRP A 1 193 ? 13.120 11.825 -2.813 1.00 94.12 193 TRP A O 1
ATOM 1510 N N . ASP A 1 194 ? 14.639 10.821 -1.496 1.00 94.88 194 ASP A N 1
ATOM 1511 C CA . ASP A 1 194 ? 15.510 10.382 -2.593 1.00 94.88 194 ASP A CA 1
ATOM 1512 C C . ASP A 1 194 ? 14.791 9.399 -3.530 1.00 94.88 194 ASP A C 1
ATOM 1514 O O . ASP A 1 194 ? 14.835 9.524 -4.760 1.00 94.88 194 ASP A O 1
ATOM 1518 N N . LEU A 1 195 ? 14.042 8.452 -2.954 1.00 95.81 195 LEU A N 1
ATOM 1519 C CA . LEU A 1 195 ? 13.197 7.543 -3.723 1.00 95.81 195 LEU A CA 1
ATOM 1520 C C . LEU A 1 195 ? 12.067 8.308 -4.422 1.00 95.81 195 LEU A C 1
ATOM 1522 O O . LEU A 1 195 ? 11.758 8.034 -5.582 1.00 95.81 195 LEU A O 1
ATOM 1526 N N . TRP A 1 196 ? 11.461 9.286 -3.746 1.00 96.69 196 TRP A N 1
ATOM 1527 C CA . TRP A 1 196 ? 10.397 10.108 -4.321 1.00 96.69 196 TRP A CA 1
ATOM 1528 C C . TRP A 1 196 ? 10.872 10.908 -5.543 1.00 96.69 196 TRP A C 1
ATOM 1530 O O . TRP A 1 196 ? 10.193 10.907 -6.576 1.00 96.69 196 TRP A O 1
ATOM 1540 N N . GLU A 1 197 ? 12.042 11.552 -5.470 1.00 95.56 197 GLU A N 1
ATOM 1541 C CA . GLU A 1 197 ? 12.638 12.255 -6.614 1.00 95.56 197 GLU A CA 1
ATOM 1542 C C . GLU A 1 197 ? 12.923 11.286 -7.769 1.00 95.56 197 GLU A C 1
ATOM 1544 O O . GLU A 1 197 ? 12.616 11.582 -8.928 1.00 95.56 197 GLU A O 1
ATOM 1549 N N . SER A 1 198 ? 13.436 10.099 -7.445 1.00 94.75 198 SER A N 1
ATOM 1550 C CA . SER A 1 198 ? 13.740 9.049 -8.419 1.00 94.75 198 SER A CA 1
ATOM 1551 C C . SER A 1 198 ? 12.486 8.543 -9.137 1.00 94.75 198 SER A C 1
ATOM 1553 O O . SER A 1 198 ? 12.489 8.422 -10.364 1.00 94.75 198 SER A O 1
ATOM 1555 N N . ILE A 1 199 ? 11.377 8.345 -8.413 1.00 95.19 199 ILE A N 1
ATOM 1556 C CA . ILE A 1 199 ? 10.082 7.985 -9.009 1.00 95.19 199 ILE A CA 1
ATOM 1557 C C . ILE A 1 199 ? 9.600 9.079 -9.975 1.00 95.19 199 ILE A C 1
ATOM 1559 O O . ILE A 1 199 ? 9.187 8.765 -11.092 1.00 95.19 199 ILE A O 1
ATOM 1563 N N . ASN A 1 200 ? 9.675 10.360 -9.588 1.00 94.44 200 ASN A N 1
ATOM 1564 C CA . ASN A 1 200 ? 9.281 11.468 -10.470 1.00 94.44 200 ASN A CA 1
ATOM 1565 C C . ASN A 1 200 ? 10.135 11.529 -11.745 1.00 94.44 200 ASN A C 1
ATOM 1567 O O . ASN A 1 200 ? 9.623 11.839 -12.825 1.00 94.44 200 ASN A O 1
ATOM 1571 N N . HIS A 1 201 ? 11.432 11.235 -11.629 1.00 92.44 201 HIS A N 1
ATOM 1572 C CA . HIS A 1 201 ? 12.327 11.199 -12.777 1.00 92.44 201 HIS A CA 1
ATOM 1573 C C . HIS A 1 201 ? 11.971 10.067 -13.748 1.00 92.44 201 HIS A C 1
ATOM 1575 O O . HIS A 1 201 ? 11.911 10.322 -14.951 1.00 92.44 201 HIS A O 1
ATOM 1581 N N . ILE A 1 202 ? 11.693 8.862 -13.236 1.00 91.81 202 ILE A N 1
ATOM 1582 C CA . ILE A 1 202 ? 11.262 7.699 -14.034 1.00 91.81 202 ILE A CA 1
ATOM 1583 C C . ILE A 1 202 ? 9.927 7.977 -14.735 1.00 91.81 202 ILE A C 1
ATOM 1585 O O . ILE A 1 202 ? 9.771 7.668 -15.912 1.00 91.81 202 ILE A O 1
ATOM 1589 N N . GLU A 1 203 ? 8.970 8.593 -14.040 1.00 90.06 203 GLU A N 1
ATOM 1590 C CA . GLU A 1 203 ? 7.671 8.957 -14.624 1.00 90.06 203 GLU A CA 1
ATOM 1591 C C . GLU A 1 203 ? 7.819 9.980 -15.761 1.00 90.06 203 GLU A C 1
ATOM 1593 O O . GLU A 1 203 ? 7.131 9.892 -16.775 1.00 90.06 203 GLU A O 1
ATOM 1598 N N . SER A 1 204 ? 8.747 10.931 -15.616 1.00 87.31 204 SER A N 1
ATOM 1599 C CA . SER A 1 204 ? 8.986 11.977 -16.619 1.00 87.31 204 SER A CA 1
ATOM 1600 C C . SER A 1 204 ? 9.869 11.514 -17.787 1.00 87.31 204 SER A C 1
ATOM 1602 O O . SER A 1 204 ? 9.870 12.154 -18.836 1.00 87.31 204 SER A O 1
ATOM 1604 N N . ASN A 1 205 ? 10.638 10.433 -17.613 1.00 84.12 205 ASN A N 1
ATOM 1605 C CA . ASN A 1 205 ? 11.595 9.921 -18.594 1.00 84.12 205 ASN A CA 1
ATOM 1606 C C . ASN A 1 205 ? 11.411 8.401 -18.742 1.00 84.12 205 ASN A C 1
ATOM 1608 O O . ASN A 1 205 ? 11.994 7.641 -17.966 1.00 84.12 205 ASN A O 1
ATOM 1612 N N . PRO A 1 206 ? 10.631 7.935 -19.733 1.00 77.88 206 PRO A N 1
ATOM 1613 C CA . PRO A 1 206 ? 10.225 6.535 -19.845 1.00 77.88 206 PRO A CA 1
ATOM 1614 C C . PRO A 1 206 ? 11.327 5.659 -20.465 1.00 77.88 206 PRO A C 1
ATOM 1616 O O . PRO A 1 206 ? 11.166 5.097 -21.544 1.00 77.88 206 PRO A O 1
ATOM 1619 N N . TRP A 1 207 ? 12.472 5.561 -19.791 1.00 88.94 207 TRP A N 1
ATOM 1620 C CA . TRP A 1 207 ? 13.556 4.639 -20.147 1.00 88.94 207 TRP A CA 1
ATOM 1621 C C . TRP A 1 207 ? 13.436 3.291 -19.427 1.00 88.94 207 TRP A C 1
ATOM 1623 O O . TRP A 1 207 ? 13.989 2.300 -19.895 1.00 88.94 207 TRP A O 1
ATOM 1633 N N . LEU A 1 208 ? 12.734 3.259 -18.290 1.00 90.94 208 LEU A N 1
ATOM 1634 C CA . LEU A 1 208 ? 12.468 2.046 -17.527 1.00 90.94 208 LEU A CA 1
ATOM 1635 C C . LEU A 1 208 ? 11.218 1.367 -18.094 1.00 90.94 208 LEU A C 1
ATOM 1637 O O . LEU A 1 208 ? 10.157 1.990 -18.163 1.00 90.94 208 LEU A O 1
ATOM 1641 N N . SER A 1 209 ? 11.349 0.098 -18.471 1.00 91.25 209 SER A N 1
ATOM 1642 C CA . SER A 1 209 ? 10.252 -0.764 -18.903 1.00 91.25 209 SER A CA 1
ATOM 1643 C C . SER A 1 209 ? 9.781 -1.604 -17.720 1.00 91.25 209 SER A C 1
ATOM 1645 O O . SER A 1 209 ? 10.440 -2.567 -17.327 1.00 91.25 209 SER A O 1
ATOM 1647 N N . ALA A 1 210 ? 8.650 -1.222 -17.126 1.00 91.19 210 ALA A N 1
ATOM 1648 C CA . ALA A 1 210 ? 8.093 -1.883 -15.947 1.00 91.19 210 ALA A CA 1
ATOM 1649 C C . ALA A 1 210 ? 6.620 -2.276 -16.151 1.00 91.19 210 ALA A C 1
ATOM 1651 O O . ALA A 1 210 ? 5.773 -2.081 -15.273 1.00 91.19 210 ALA A O 1
ATOM 1652 N N . GLY A 1 211 ? 6.309 -2.804 -17.337 1.00 88.88 211 GLY A N 1
ATOM 1653 C CA . GLY A 1 211 ? 4.958 -3.211 -17.713 1.00 88.88 211 GLY A CA 1
ATOM 1654 C C . GLY A 1 211 ? 3.988 -2.033 -17.910 1.00 88.88 211 GLY A C 1
ATOM 1655 O O . GLY A 1 211 ? 4.412 -0.898 -18.151 1.00 88.88 211 GLY A O 1
ATOM 1656 N N . PRO A 1 212 ? 2.667 -2.282 -17.836 1.00 89.81 212 PRO A N 1
ATOM 1657 C CA . PRO A 1 212 ? 1.637 -1.274 -18.091 1.00 89.81 212 PRO A CA 1
ATOM 1658 C C . PRO A 1 212 ? 1.816 -0.014 -17.244 1.00 89.81 212 PRO A C 1
ATOM 1660 O O . PRO A 1 212 ? 1.792 -0.083 -16.018 1.00 89.81 212 PRO A O 1
ATOM 1663 N N . ALA A 1 213 ? 1.999 1.135 -17.904 1.00 86.06 213 ALA A N 1
ATOM 1664 C CA . ALA A 1 213 ? 2.195 2.441 -17.263 1.00 86.06 213 ALA A CA 1
ATOM 1665 C C . ALA A 1 213 ? 3.288 2.456 -16.168 1.00 86.06 213 ALA A C 1
ATOM 1667 O O . ALA A 1 213 ? 3.207 3.238 -15.222 1.00 86.06 213 ALA A O 1
ATOM 1668 N N . ASN A 1 214 ? 4.297 1.583 -16.284 1.00 90.06 214 ASN A N 1
ATOM 1669 C CA . ASN A 1 214 ? 5.342 1.362 -15.282 1.00 90.06 214 ASN A CA 1
ATOM 1670 C C . ASN A 1 214 ? 4.831 0.960 -13.883 1.00 90.06 214 ASN A C 1
ATOM 1672 O O . ASN A 1 214 ? 5.553 1.069 -12.892 1.00 90.06 214 ASN A O 1
ATOM 1676 N N . GLU A 1 215 ? 3.604 0.447 -13.774 1.00 95.00 215 GLU A N 1
ATOM 1677 C CA . GLU A 1 215 ? 2.994 0.096 -12.488 1.00 95.00 215 GLU A CA 1
ATOM 1678 C C . GLU A 1 215 ? 3.679 -1.097 -11.802 1.00 95.00 215 GLU A C 1
ATOM 1680 O O . GLU A 1 215 ? 3.631 -1.201 -10.574 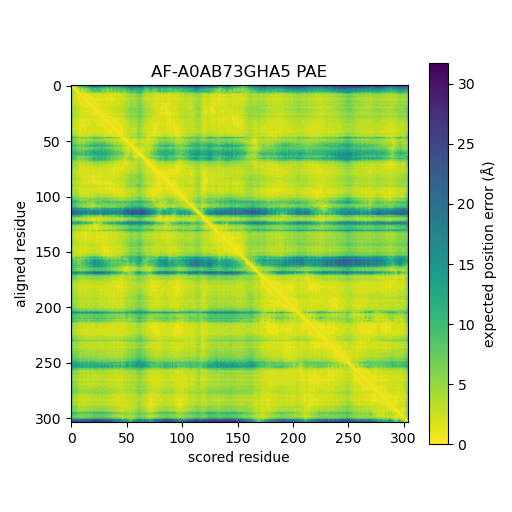1.00 95.00 215 GLU A O 1
ATOM 1685 N N . LEU A 1 216 ? 4.372 -1.972 -12.545 1.00 97.19 216 LEU A N 1
ATOM 1686 C CA . LEU A 1 216 ? 5.101 -3.090 -11.933 1.00 97.19 216 LEU A CA 1
ATOM 1687 C C . LEU A 1 216 ? 6.356 -2.634 -11.185 1.00 97.19 216 LEU A C 1
ATOM 1689 O O . LEU A 1 216 ? 6.796 -3.320 -10.264 1.00 97.19 216 LEU A O 1
ATOM 1693 N N . PHE A 1 217 ? 6.874 -1.439 -11.486 1.00 97.50 217 PHE A N 1
ATOM 1694 C CA . PHE A 1 217 ? 7.884 -0.808 -10.642 1.00 97.50 217 PHE A CA 1
ATOM 1695 C C . PHE A 1 217 ? 7.311 -0.525 -9.249 1.00 97.50 217 PHE A C 1
ATOM 1697 O O . PHE A 1 217 ? 7.939 -0.846 -8.243 1.00 97.50 217 PHE A O 1
ATOM 1704 N N . ALA A 1 218 ? 6.075 -0.015 -9.170 1.00 97.50 218 ALA A N 1
ATOM 1705 C CA . ALA A 1 218 ? 5.429 0.228 -7.885 1.00 97.50 218 ALA A CA 1
ATOM 1706 C C . ALA A 1 218 ? 5.203 -1.069 -7.098 1.00 97.50 218 ALA A C 1
ATOM 1708 O O . ALA A 1 218 ? 5.440 -1.110 -5.891 1.00 97.50 218 ALA A O 1
ATOM 1709 N N . VAL A 1 219 ? 4.817 -2.146 -7.788 1.00 97.81 219 VAL A N 1
ATOM 1710 C CA . VAL A 1 219 ? 4.708 -3.489 -7.199 1.00 97.81 219 VAL A CA 1
ATOM 1711 C C . VAL A 1 219 ? 6.037 -3.947 -6.590 1.00 97.81 219 VAL A C 1
ATOM 1713 O O . VAL A 1 219 ? 6.055 -4.392 -5.438 1.00 97.81 219 VAL A O 1
ATOM 1716 N N . ALA A 1 220 ? 7.136 -3.814 -7.336 1.00 97.81 220 ALA A N 1
ATOM 1717 C CA . ALA A 1 220 ? 8.466 -4.198 -6.876 1.00 97.81 220 ALA A CA 1
ATOM 1718 C C . ALA A 1 220 ? 8.878 -3.411 -5.623 1.00 97.81 220 ALA A C 1
ATOM 1720 O O . ALA A 1 220 ? 9.312 -4.006 -4.638 1.00 97.81 220 ALA A O 1
ATOM 1721 N N . ILE A 1 221 ? 8.665 -2.092 -5.622 1.00 97.50 221 ILE A N 1
ATOM 1722 C CA . ILE A 1 221 ? 9.016 -1.229 -4.490 1.00 97.50 221 ILE A CA 1
ATOM 1723 C C . ILE A 1 221 ? 8.149 -1.521 -3.257 1.00 97.50 221 ILE A C 1
ATOM 1725 O O . ILE A 1 221 ? 8.693 -1.619 -2.161 1.00 97.50 221 ILE A O 1
ATOM 1729 N N . PHE A 1 222 ? 6.835 -1.741 -3.393 1.00 97.38 222 PHE A N 1
ATOM 1730 C CA . PHE A 1 222 ? 6.003 -2.142 -2.246 1.00 97.38 222 PHE A CA 1
ATOM 1731 C C . PHE A 1 222 ? 6.459 -3.468 -1.636 1.00 97.38 222 PHE A C 1
ATOM 1733 O O . PHE A 1 222 ? 6.481 -3.619 -0.414 1.00 97.38 222 PHE A O 1
ATOM 1740 N N . HIS A 1 223 ? 6.833 -4.433 -2.475 1.00 96.81 223 HIS A N 1
ATOM 1741 C CA . HIS A 1 223 ? 7.390 -5.694 -2.000 1.00 96.81 223 HIS A CA 1
ATOM 1742 C C . HIS A 1 223 ? 8.750 -5.490 -1.319 1.00 96.81 223 HIS A C 1
ATOM 1744 O O . HIS A 1 223 ? 8.992 -6.061 -0.256 1.00 96.81 223 HIS A O 1
ATOM 1750 N N . ALA A 1 224 ? 9.611 -4.628 -1.864 1.00 95.50 224 ALA A N 1
ATOM 1751 C CA . ALA A 1 224 ? 10.886 -4.270 -1.251 1.00 95.50 224 ALA A CA 1
ATOM 1752 C C . ALA A 1 224 ? 10.691 -3.614 0.125 1.00 95.50 224 ALA A C 1
ATOM 1754 O O . ALA A 1 224 ? 11.309 -4.045 1.094 1.00 95.50 224 ALA A O 1
ATOM 1755 N N . MET A 1 225 ? 9.750 -2.675 0.261 1.00 95.00 225 MET A N 1
ATOM 1756 C CA . MET A 1 225 ? 9.425 -2.044 1.547 1.00 95.00 225 MET A CA 1
ATOM 1757 C C . MET A 1 225 ? 9.005 -3.078 2.598 1.00 95.00 225 MET A C 1
ATOM 1759 O O . MET A 1 225 ? 9.464 -3.027 3.733 1.00 95.00 225 MET A O 1
ATOM 1763 N N . LEU A 1 226 ? 8.167 -4.051 2.222 1.00 94.50 226 LEU A N 1
ATOM 1764 C CA . LEU A 1 226 ? 7.680 -5.088 3.143 1.00 94.50 226 LEU A CA 1
ATOM 1765 C C . LEU A 1 226 ? 8.694 -6.208 3.415 1.00 94.50 226 LEU A C 1
ATOM 1767 O O . LEU A 1 226 ? 8.538 -6.955 4.377 1.00 94.50 226 LEU A O 1
ATOM 1771 N N . THR A 1 227 ? 9.728 -6.342 2.586 1.00 92.75 227 THR A N 1
ATOM 1772 C CA . THR A 1 227 ? 10.820 -7.310 2.789 1.00 92.75 227 THR A CA 1
ATOM 1773 C C . THR A 1 227 ? 12.027 -6.706 3.492 1.00 92.75 227 THR A C 1
ATOM 1775 O O . THR A 1 227 ? 12.993 -7.426 3.733 1.00 92.75 227 THR A O 1
ATOM 1778 N N . GLY A 1 228 ? 11.988 -5.419 3.844 1.00 91.50 228 GLY A N 1
ATOM 1779 C CA . GLY A 1 228 ? 13.136 -4.724 4.419 1.00 91.50 228 GLY A CA 1
ATOM 1780 C C . GLY A 1 228 ? 14.247 -4.443 3.417 1.00 91.50 228 GLY A C 1
ATOM 1781 O O . GLY A 1 228 ? 15.407 -4.384 3.804 1.00 91.50 228 GLY A O 1
ATOM 1782 N N . ASP A 1 229 ? 13.885 -4.298 2.145 1.00 93.25 229 ASP A N 1
ATOM 1783 C CA . ASP A 1 229 ? 14.779 -4.083 1.010 1.00 93.25 229 ASP A CA 1
ATOM 1784 C C . ASP A 1 229 ? 15.896 -5.134 0.889 1.00 93.25 229 ASP A C 1
ATOM 1786 O O . ASP A 1 229 ? 17.062 -4.827 0.669 1.00 93.25 229 ASP A O 1
ATOM 1790 N N . ALA A 1 230 ? 15.535 -6.413 1.028 1.00 89.62 230 ALA A N 1
ATOM 1791 C CA . ALA A 1 230 ? 16.487 -7.520 1.159 1.00 89.62 230 ALA A CA 1
ATOM 1792 C C . ALA A 1 230 ? 17.489 -7.701 -0.003 1.00 89.62 230 ALA A C 1
ATOM 1794 O O . ALA A 1 230 ? 18.502 -8.381 0.174 1.00 89.62 230 ALA A O 1
ATOM 1795 N N . ASP A 1 231 ? 17.215 -7.138 -1.184 1.00 90.94 231 ASP A N 1
ATOM 1796 C CA . ASP A 1 231 ? 18.114 -7.158 -2.351 1.00 90.94 231 ASP A CA 1
ATOM 1797 C C . ASP A 1 231 ? 18.505 -5.751 -2.839 1.00 90.94 231 ASP A C 1
ATOM 1799 O O . ASP A 1 231 ? 18.955 -5.585 -3.981 1.00 90.94 231 ASP A O 1
ATOM 1803 N N . ASP A 1 232 ? 18.360 -4.758 -1.958 1.00 92.19 232 ASP A N 1
ATOM 1804 C CA . ASP A 1 232 ? 18.796 -3.376 -2.152 1.00 92.19 232 ASP A CA 1
ATOM 1805 C C . ASP A 1 232 ? 18.129 -2.681 -3.353 1.00 92.19 232 ASP A C 1
ATOM 1807 O O . ASP A 1 232 ? 18.735 -1.836 -4.016 1.00 92.19 232 ASP A O 1
ATOM 1811 N N . LEU A 1 233 ? 16.892 -3.065 -3.689 1.00 95.12 233 LEU A N 1
ATOM 1812 C CA . LEU A 1 233 ? 16.157 -2.468 -4.801 1.00 95.12 233 LEU A CA 1
ATOM 1813 C C . LEU A 1 233 ? 15.876 -0.993 -4.504 1.00 95.12 233 LEU A C 1
ATOM 1815 O O . LEU A 1 233 ? 16.158 -0.134 -5.338 1.00 95.12 233 LEU A O 1
ATOM 1819 N N . ILE A 1 234 ? 15.350 -0.697 -3.316 1.00 95.19 234 ILE A N 1
ATOM 1820 C CA . ILE A 1 234 ? 15.052 0.676 -2.910 1.00 95.19 234 ILE A CA 1
ATOM 1821 C C . ILE A 1 234 ? 16.347 1.464 -2.789 1.00 95.19 234 ILE A C 1
ATOM 1823 O O . ILE A 1 234 ? 16.434 2.532 -3.382 1.00 95.19 234 ILE A O 1
ATOM 1827 N N . MET A 1 235 ? 17.373 0.922 -2.130 1.00 94.19 235 MET 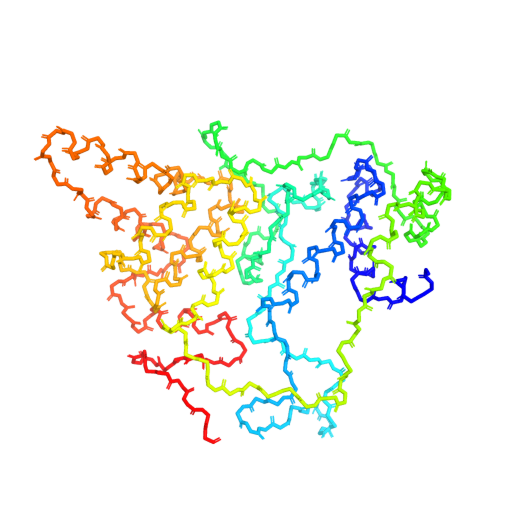A N 1
ATOM 1828 C CA . MET A 1 235 ? 18.680 1.575 -2.029 1.00 94.19 235 MET A CA 1
ATOM 1829 C C . MET A 1 235 ? 19.240 1.969 -3.407 1.00 94.19 235 MET A C 1
ATOM 1831 O O . MET A 1 235 ? 19.691 3.101 -3.593 1.00 94.19 235 MET A O 1
ATOM 1835 N N . VAL A 1 236 ? 19.176 1.064 -4.391 1.00 94.62 236 VAL A N 1
ATOM 1836 C CA . VAL A 1 236 ? 19.619 1.341 -5.766 1.00 94.62 236 VAL A CA 1
ATOM 1837 C C . VAL A 1 236 ? 18.811 2.472 -6.392 1.00 94.62 236 VAL A C 1
ATOM 1839 O O . VAL A 1 236 ? 19.397 3.398 -6.954 1.00 94.62 236 VAL A O 1
ATOM 1842 N N . PHE A 1 237 ? 17.481 2.411 -6.306 1.00 95.62 237 PHE A N 1
ATOM 1843 C CA . PHE A 1 237 ? 16.624 3.407 -6.943 1.00 95.62 237 PHE A CA 1
ATOM 1844 C C . PHE A 1 237 ? 16.642 4.758 -6.226 1.00 95.62 237 PHE A C 1
ATOM 1846 O O . PHE A 1 237 ? 16.598 5.766 -6.915 1.00 95.62 237 PHE A O 1
ATOM 1853 N N . SER A 1 238 ? 16.809 4.813 -4.904 1.00 95.00 238 SER A N 1
ATOM 1854 C CA . SER A 1 238 ? 17.038 6.061 -4.161 1.00 95.00 238 SER A CA 1
ATOM 1855 C C . SER A 1 238 ? 18.325 6.764 -4.610 1.00 95.00 238 SER A C 1
ATOM 1857 O O . SER A 1 238 ? 18.373 7.987 -4.689 1.00 95.00 238 SER A O 1
ATOM 1859 N N . GLY A 1 239 ? 19.360 6.006 -4.988 1.00 93.81 239 GLY A N 1
ATOM 1860 C CA . GLY A 1 239 ? 20.616 6.557 -5.505 1.00 93.81 239 GLY A CA 1
ATOM 1861 C C . GLY A 1 239 ? 20.548 7.123 -6.931 1.00 93.81 239 GLY A C 1
ATOM 1862 O O . GLY A 1 239 ? 21.513 7.744 -7.376 1.00 93.81 239 GLY A O 1
ATOM 1863 N N . LEU A 1 240 ? 19.439 6.942 -7.661 1.00 95.12 240 LEU A N 1
ATOM 1864 C CA . LEU A 1 240 ? 19.329 7.293 -9.084 1.00 95.12 240 LEU A CA 1
ATOM 1865 C C . LEU A 1 240 ? 19.633 8.767 -9.368 1.00 95.12 240 LEU A C 1
ATOM 1867 O O . LEU A 1 240 ? 20.419 9.082 -10.259 1.00 95.12 240 LEU A O 1
ATOM 1871 N N . ILE A 1 241 ? 19.027 9.685 -8.616 1.00 94.62 241 ILE A N 1
ATOM 1872 C CA . ILE A 1 241 ? 19.225 11.122 -8.849 1.00 94.62 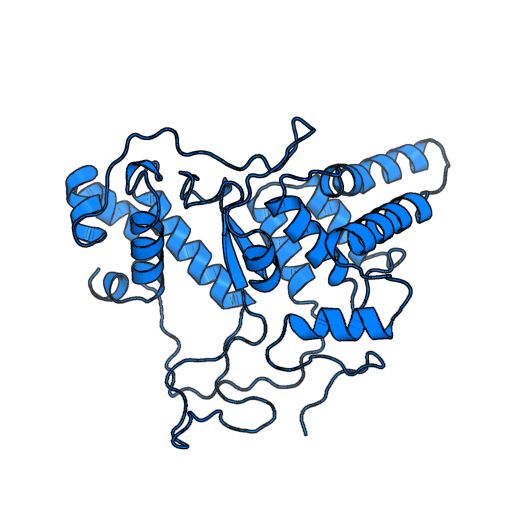241 ILE A CA 1
ATOM 1873 C C . ILE A 1 241 ? 20.662 11.547 -8.540 1.00 94.62 241 ILE A C 1
ATOM 1875 O O . ILE A 1 241 ? 21.211 12.414 -9.227 1.00 94.62 241 ILE A O 1
ATOM 1879 N N . ALA A 1 242 ? 21.280 10.947 -7.522 1.00 93.88 242 ALA A N 1
ATOM 1880 C CA . ALA A 1 242 ? 22.678 11.195 -7.197 1.00 93.88 242 ALA A CA 1
ATOM 1881 C C . ALA A 1 242 ? 23.600 10.718 -8.331 1.00 93.88 242 ALA A C 1
ATOM 1883 O O . ALA A 1 242 ? 24.432 11.505 -8.785 1.00 93.88 242 ALA A O 1
ATOM 1884 N N . ASP A 1 243 ? 23.381 9.506 -8.856 1.00 94.56 243 ASP A N 1
ATOM 1885 C CA . ASP A 1 243 ? 24.140 8.955 -9.991 1.00 94.56 243 ASP A CA 1
ATOM 1886 C C . ASP A 1 243 ? 23.986 9.832 -11.246 1.00 94.56 243 ASP A C 1
ATOM 1888 O O . ASP A 1 243 ? 24.972 10.208 -11.878 1.00 94.56 243 ASP A O 1
ATOM 1892 N N . ILE A 1 244 ? 22.764 10.286 -11.561 1.00 92.75 244 ILE A N 1
ATOM 1893 C CA . ILE A 1 244 ? 22.525 11.230 -12.669 1.00 92.75 244 ILE A CA 1
ATOM 1894 C C . ILE A 1 244 ? 23.351 12.511 -12.493 1.00 92.75 244 ILE A C 1
ATOM 1896 O O . ILE A 1 244 ? 24.006 12.967 -13.435 1.00 92.75 244 ILE A O 1
ATOM 1900 N N . LYS A 1 245 ? 23.320 13.108 -11.294 1.00 93.00 245 LYS A N 1
ATOM 1901 C CA . LYS A 1 245 ? 24.047 14.351 -10.995 1.00 93.00 245 LYS A CA 1
ATOM 1902 C C . LYS A 1 245 ? 25.560 14.150 -11.097 1.00 93.00 245 LYS A C 1
ATOM 1904 O O . LYS A 1 245 ? 26.249 15.024 -11.622 1.00 93.00 245 LYS A O 1
ATOM 1909 N N . GLU A 1 246 ? 26.078 13.032 -10.601 1.00 93.81 246 GLU A N 1
ATOM 1910 C CA . GLU A 1 246 ? 27.502 12.699 -10.653 1.00 93.81 246 GLU A CA 1
ATOM 1911 C C . GLU A 1 246 ? 27.981 12.487 -12.092 1.00 93.81 246 GLU A C 1
ATOM 1913 O O . GLU A 1 246 ? 28.932 13.134 -12.537 1.00 93.81 246 GLU A O 1
ATOM 1918 N N . ARG A 1 247 ? 27.260 11.677 -12.868 1.00 91.56 247 ARG A N 1
ATOM 1919 C CA . ARG A 1 247 ? 27.577 11.416 -14.276 1.00 91.56 247 ARG A CA 1
ATOM 1920 C C . ARG A 1 247 ? 27.531 12.673 -15.125 1.00 91.56 247 ARG A C 1
ATOM 1922 O O . ARG A 1 247 ? 28.441 12.909 -15.917 1.00 91.56 247 ARG A O 1
ATOM 1929 N N . ALA A 1 248 ? 26.537 13.534 -14.907 1.00 91.31 248 ALA A N 1
ATOM 1930 C CA . ALA A 1 248 ? 26.456 14.818 -15.592 1.00 91.31 248 ALA A CA 1
ATOM 1931 C C . ALA A 1 248 ? 27.693 15.699 -15.324 1.00 91.31 248 ALA A C 1
ATOM 1933 O O . ALA A 1 248 ? 28.208 16.322 -16.255 1.00 91.31 248 ALA A O 1
ATOM 1934 N N . ARG A 1 249 ? 28.220 15.716 -14.086 1.00 93.56 249 ARG A N 1
ATOM 1935 C CA . ARG A 1 249 ? 29.473 16.431 -13.754 1.00 93.56 249 ARG A CA 1
ATOM 1936 C C . ARG A 1 249 ? 30.677 15.843 -14.489 1.00 93.56 249 ARG A C 1
ATOM 1938 O O . ARG A 1 249 ? 31.527 16.601 -14.954 1.00 93.56 249 ARG A O 1
ATOM 1945 N N . ASN A 1 250 ? 30.707 14.523 -14.644 1.00 93.31 250 ASN A N 1
ATOM 1946 C CA . ASN A 1 250 ? 31.779 13.796 -15.326 1.00 93.31 250 ASN A CA 1
ATOM 1947 C C . ASN A 1 250 ? 31.610 13.745 -16.857 1.00 93.31 250 ASN A C 1
ATOM 1949 O O . ASN A 1 250 ? 32.472 13.207 -17.546 1.00 93.31 250 ASN A O 1
ATOM 1953 N N . LYS A 1 251 ? 30.538 14.341 -17.408 1.00 91.38 251 LYS A N 1
ATOM 1954 C CA . LYS A 1 251 ? 30.157 14.268 -18.834 1.00 91.38 251 LYS A CA 1
ATOM 1955 C C . LYS A 1 251 ? 29.922 12.830 -19.322 1.00 91.38 251 LYS A C 1
ATOM 1957 O O . LYS A 1 251 ? 30.172 12.512 -20.482 1.00 91.38 251 LYS A O 1
ATOM 1962 N N . GLU A 1 252 ? 29.418 11.979 -18.436 1.00 90.56 252 GLU A N 1
ATOM 1963 C CA . GLU A 1 252 ? 29.045 10.594 -18.711 1.00 90.56 252 GLU A CA 1
ATOM 1964 C C . GLU A 1 252 ? 27.530 10.449 -18.898 1.00 90.56 252 GLU A C 1
ATOM 1966 O O . GLU A 1 252 ? 26.739 11.268 -18.429 1.00 90.56 252 GLU A O 1
ATOM 1971 N N . THR A 1 253 ? 27.116 9.374 -19.572 1.00 84.62 253 THR A N 1
ATOM 1972 C CA . THR A 1 253 ? 25.697 9.014 -19.705 1.00 84.62 253 THR A CA 1
ATOM 1973 C C . THR A 1 253 ? 25.266 8.086 -18.574 1.00 84.62 253 THR A C 1
ATOM 1975 O O . THR A 1 253 ? 26.073 7.313 -18.050 1.00 84.62 253 THR A O 1
ATOM 1978 N N . LEU A 1 254 ? 23.992 8.178 -18.180 1.00 85.44 254 LEU A N 1
ATOM 1979 C CA . LEU A 1 254 ? 23.391 7.256 -17.220 1.00 85.44 254 LEU A CA 1
ATOM 1980 C C . LEU A 1 254 ? 23.341 5.846 -17.811 1.00 85.44 254 LEU A C 1
ATOM 1982 O O . LEU A 1 254 ? 22.867 5.644 -18.931 1.00 85.44 254 LEU A O 1
ATOM 1986 N N . PHE A 1 255 ? 23.763 4.854 -17.032 1.00 86.94 255 PHE A N 1
ATOM 1987 C CA . PHE A 1 255 ? 23.627 3.454 -17.415 1.00 86.94 255 PHE A CA 1
ATOM 1988 C C . PHE A 1 255 ? 22.204 2.956 -17.141 1.00 86.94 255 PHE A C 1
ATOM 1990 O O . PHE A 1 255 ? 21.963 2.213 -16.196 1.00 86.94 255 PHE A O 1
ATOM 1997 N N . HIS A 1 256 ? 21.242 3.341 -17.983 1.00 89.25 256 HIS A N 1
ATOM 1998 C CA . HIS A 1 256 ? 19.844 2.894 -17.865 1.00 89.25 256 HIS A CA 1
ATOM 1999 C C . HIS A 1 256 ? 19.704 1.366 -17.780 1.00 89.25 256 HIS A C 1
ATOM 2001 O O . HIS A 1 256 ? 18.880 0.854 -17.024 1.00 89.25 256 HIS A O 1
ATOM 2007 N N . THR A 1 257 ? 20.564 0.636 -18.494 1.00 91.44 257 THR A N 1
ATOM 2008 C CA . THR A 1 257 ? 20.619 -0.831 -18.473 1.00 91.44 257 THR A CA 1
ATOM 2009 C C . THR A 1 257 ? 20.919 -1.396 -17.089 1.00 91.44 257 THR A C 1
ATOM 2011 O O . THR A 1 257 ? 20.406 -2.457 -16.754 1.00 91.44 257 THR A O 1
ATOM 2014 N N . TYR A 1 258 ? 21.694 -0.697 -16.254 1.00 94.75 258 TYR A N 1
ATOM 2015 C CA . TYR A 1 258 ? 21.950 -1.127 -14.880 1.00 94.75 258 TYR A CA 1
ATOM 2016 C C . TYR A 1 258 ? 20.654 -1.159 -14.061 1.00 94.75 258 TYR A C 1
ATOM 2018 O O . TYR A 1 258 ? 20.339 -2.178 -13.452 1.00 94.75 258 TYR A O 1
ATOM 2026 N N . TYR A 1 259 ? 19.870 -0.081 -14.095 1.00 96.06 259 TYR A N 1
ATOM 2027 C CA . TYR A 1 259 ? 18.608 0.015 -13.357 1.00 96.06 259 TYR A CA 1
ATOM 2028 C C . TYR A 1 259 ? 17.530 -0.923 -13.907 1.00 96.06 259 TYR A C 1
ATOM 2030 O O . TYR A 1 259 ? 16.810 -1.540 -13.121 1.00 96.06 259 TYR A O 1
ATOM 2038 N N . GLN A 1 260 ? 17.449 -1.071 -15.234 1.00 96.25 260 GLN A N 1
ATOM 2039 C CA . GLN A 1 260 ? 16.540 -2.026 -15.869 1.00 96.25 260 GLN A CA 1
ATOM 2040 C C . GLN A 1 260 ? 16.867 -3.461 -15.431 1.00 96.25 260 GLN A C 1
ATOM 2042 O O . GLN A 1 260 ? 16.005 -4.118 -14.859 1.00 96.25 260 GLN A O 1
ATOM 2047 N N . ASN A 1 261 ? 18.132 -3.889 -15.544 1.00 96.50 261 ASN A N 1
ATOM 2048 C CA . ASN A 1 261 ? 18.575 -5.209 -15.075 1.00 96.50 261 ASN A CA 1
ATOM 2049 C C . ASN A 1 261 ? 18.303 -5.402 -13.570 1.00 96.50 261 ASN A C 1
ATOM 2051 O O . ASN A 1 261 ? 17.947 -6.497 -13.137 1.00 96.50 261 ASN A O 1
ATOM 2055 N N . ARG A 1 262 ? 18.454 -4.316 -12.791 1.00 97.06 262 ARG A N 1
ATOM 2056 C CA . ARG A 1 262 ? 17.962 -4.112 -11.414 1.00 97.06 262 ARG A CA 1
ATOM 2057 C C . ARG A 1 262 ? 16.583 -4.718 -11.196 1.00 97.06 262 ARG A C 1
ATOM 2059 O O . ARG A 1 262 ? 16.368 -5.643 -10.409 1.00 97.06 262 ARG A O 1
ATOM 2066 N N . LEU A 1 263 ? 15.648 -4.123 -11.918 1.00 97.75 263 LEU A N 1
ATOM 2067 C CA . LEU A 1 263 ? 14.236 -4.424 -11.831 1.00 97.75 263 LEU A CA 1
ATOM 2068 C C . LEU A 1 263 ? 13.907 -5.802 -12.419 1.00 97.75 263 LEU A C 1
ATOM 2070 O O . LEU A 1 263 ? 13.172 -6.551 -11.782 1.00 97.75 263 LEU A O 1
ATOM 2074 N N . ASP A 1 264 ? 14.489 -6.166 -13.564 1.00 97.69 264 ASP A N 1
ATOM 2075 C CA . ASP A 1 264 ? 14.249 -7.455 -14.228 1.00 97.69 264 ASP A CA 1
ATOM 2076 C C . ASP A 1 264 ? 14.616 -8.628 -13.311 1.00 97.69 264 ASP A C 1
ATOM 2078 O O . ASP A 1 264 ? 13.814 -9.536 -13.089 1.00 97.69 264 ASP A O 1
ATOM 2082 N N . GLN A 1 265 ? 15.805 -8.576 -12.697 1.00 97.94 265 GLN A N 1
ATOM 2083 C CA . GLN A 1 265 ? 16.260 -9.601 -11.754 1.00 97.94 265 GLN A CA 1
ATOM 2084 C C . GLN A 1 265 ? 15.339 -9.704 -10.538 1.00 97.94 265 GLN A C 1
ATOM 2086 O O . GLN A 1 265 ? 15.058 -10.808 -10.064 1.00 97.94 265 GLN A O 1
ATOM 2091 N N . TYR A 1 266 ? 14.864 -8.565 -10.031 1.00 97.94 266 TYR A N 1
ATOM 2092 C CA . TYR A 1 266 ? 13.952 -8.530 -8.894 1.00 97.94 266 TYR A CA 1
ATOM 2093 C C . TYR A 1 266 ? 12.595 -9.154 -9.238 1.00 97.94 266 TYR A C 1
ATOM 2095 O O . TYR A 1 266 ? 12.084 -9.993 -8.490 1.00 97.94 266 TYR A O 1
ATOM 2103 N N . MET A 1 267 ? 12.027 -8.772 -10.384 1.00 98.06 267 MET A N 1
ATOM 2104 C CA . MET A 1 267 ? 10.724 -9.252 -10.841 1.00 98.06 267 MET A CA 1
ATOM 2105 C C . MET A 1 267 ? 10.749 -10.745 -11.154 1.00 98.06 267 MET A C 1
ATOM 2107 O O . MET A 1 267 ? 9.869 -11.473 -10.690 1.00 98.06 267 MET A O 1
ATOM 2111 N N . LEU A 1 268 ? 11.802 -11.227 -11.814 1.00 97.50 268 LEU A N 1
ATOM 2112 C CA . LEU A 1 268 ? 11.986 -12.651 -12.061 1.00 97.50 268 LEU A CA 1
ATOM 2113 C C . LEU A 1 268 ? 12.109 -13.429 -10.744 1.00 97.50 268 LEU A C 1
ATOM 2115 O O . LEU A 1 268 ? 11.396 -14.403 -10.523 1.00 97.50 268 LEU A O 1
ATOM 2119 N N . ARG A 1 269 ? 12.966 -12.972 -9.823 1.00 96.62 269 ARG A N 1
ATOM 2120 C CA . ARG A 1 269 ? 13.234 -13.683 -8.565 1.00 96.62 269 ARG A CA 1
ATOM 2121 C C . ARG A 1 269 ? 12.012 -13.783 -7.661 1.00 96.62 269 ARG A C 1
ATOM 2123 O O . ARG A 1 269 ? 11.785 -14.832 -7.060 1.00 96.62 269 ARG A O 1
ATOM 2130 N N . TYR A 1 270 ? 11.277 -12.687 -7.498 1.00 95.69 270 TYR A N 1
ATOM 2131 C CA . TYR A 1 270 ? 10.187 -12.644 -6.530 1.00 95.69 270 TYR A CA 1
ATOM 2132 C C . TYR A 1 270 ? 8.841 -12.968 -7.137 1.00 95.69 270 TYR A C 1
ATOM 2134 O O . TYR A 1 270 ? 8.001 -13.506 -6.423 1.00 95.69 270 TYR A O 1
ATOM 2142 N N . PHE A 1 271 ? 8.607 -12.670 -8.411 1.00 96.00 271 PHE A N 1
ATOM 2143 C CA . PHE A 1 271 ? 7.293 -12.808 -9.038 1.00 96.00 271 PHE A CA 1
ATOM 2144 C C . PHE A 1 271 ? 7.253 -13.818 -10.178 1.00 96.00 271 PHE A C 1
ATOM 2146 O O . PHE A 1 271 ? 6.159 -14.043 -10.685 1.00 96.00 271 PHE A O 1
ATOM 2153 N N . ASP A 1 272 ? 8.385 -14.442 -10.522 1.00 97.00 272 ASP A N 1
ATOM 2154 C CA . ASP A 1 272 ? 8.501 -15.333 -11.682 1.00 97.00 272 ASP A CA 1
ATOM 2155 C C . ASP A 1 272 ? 7.994 -14.643 -12.960 1.00 97.00 272 ASP A C 1
ATOM 2157 O O . ASP A 1 272 ? 7.247 -15.206 -13.757 1.00 97.00 272 ASP A O 1
ATOM 2161 N N . LEU A 1 273 ? 8.333 -13.354 -13.094 1.00 97.75 273 LEU A N 1
ATOM 2162 C CA . LEU A 1 273 ? 7.853 -12.496 -14.169 1.00 97.75 273 LEU A CA 1
ATOM 2163 C C . LEU A 1 273 ? 9.018 -11.910 -14.964 1.00 97.75 273 LEU A C 1
ATOM 2165 O O . LEU A 1 273 ? 9.803 -11.124 -14.434 1.00 97.75 273 LEU A O 1
ATOM 2169 N N . ASP A 1 274 ? 9.066 -12.254 -16.248 1.00 96.62 274 ASP A N 1
ATOM 2170 C CA . ASP A 1 274 ? 9.906 -11.593 -17.243 1.00 96.62 274 ASP A CA 1
ATOM 2171 C C . ASP A 1 274 ? 9.224 -10.302 -17.722 1.00 96.62 274 ASP A C 1
ATOM 2173 O O . ASP A 1 274 ? 8.124 -10.336 -18.279 1.00 96.62 274 ASP A O 1
ATOM 2177 N N . LEU A 1 275 ? 9.876 -9.154 -17.512 1.00 96.38 275 LEU A N 1
ATOM 2178 C CA . LEU A 1 275 ? 9.356 -7.848 -17.929 1.00 96.38 275 LEU A CA 1
ATOM 2179 C C . LEU A 1 275 ? 9.398 -7.630 -19.446 1.00 96.38 275 LEU A C 1
ATOM 2181 O O . LEU A 1 275 ? 8.787 -6.681 -19.945 1.00 96.38 275 LEU A O 1
ATOM 2185 N N . HIS A 1 276 ? 10.086 -8.500 -20.186 1.00 94.81 276 HIS A N 1
ATOM 2186 C CA . HIS A 1 276 ? 10.089 -8.492 -21.644 1.00 94.81 276 HIS A CA 1
ATOM 2187 C C .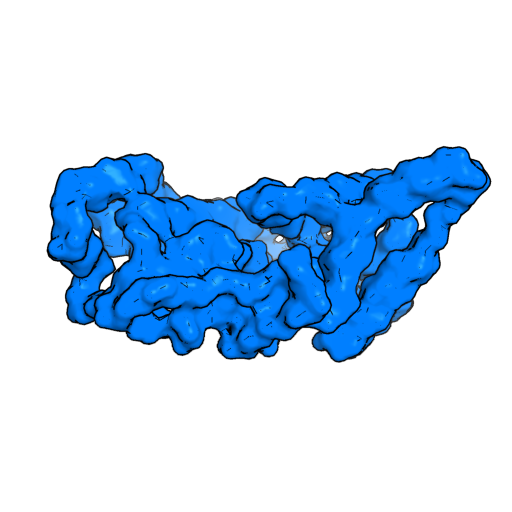 HIS A 1 276 ? 8.910 -9.272 -22.247 1.00 94.81 276 HIS A C 1
ATOM 2189 O O . HIS A 1 276 ? 8.581 -9.059 -23.416 1.00 94.81 276 HIS A O 1
ATOM 2195 N N . ASP A 1 277 ? 8.223 -10.112 -21.462 1.00 95.88 277 ASP A N 1
ATOM 2196 C CA . ASP A 1 277 ? 6.958 -10.734 -21.862 1.00 95.88 277 ASP A CA 1
ATOM 2197 C C . ASP A 1 277 ? 5.787 -9.800 -21.522 1.00 95.88 277 ASP A C 1
ATOM 2199 O O . ASP A 1 277 ? 5.255 -9.769 -20.405 1.00 95.88 277 ASP A O 1
ATOM 2203 N N . GLN A 1 278 ? 5.368 -9.023 -22.523 1.00 94.50 278 GLN A N 1
ATOM 2204 C CA . GLN A 1 278 ? 4.279 -8.059 -22.381 1.00 94.50 278 GLN A CA 1
ATOM 2205 C C . GLN A 1 278 ? 2.951 -8.726 -21.991 1.00 94.50 278 GLN A C 1
ATOM 2207 O O . GLN A 1 278 ? 2.198 -8.171 -21.188 1.00 94.50 278 GLN A O 1
ATOM 2212 N N . GLU A 1 279 ? 2.653 -9.915 -22.520 1.00 95.94 279 GLU A N 1
ATOM 2213 C CA . GLU A 1 279 ? 1.395 -10.594 -22.217 1.00 95.94 279 GLU A CA 1
ATOM 2214 C C . GLU A 1 279 ? 1.387 -11.095 -20.767 1.00 95.94 279 GLU A C 1
ATOM 2216 O O . GLU A 1 279 ? 0.394 -10.927 -20.051 1.00 95.94 279 GLU A O 1
ATOM 2221 N N . ALA A 1 280 ? 2.509 -11.654 -20.297 1.00 96.75 280 ALA A N 1
ATOM 2222 C CA . ALA A 1 280 ? 2.671 -12.036 -18.897 1.00 96.75 280 ALA A CA 1
ATOM 2223 C C . ALA A 1 280 ? 2.568 -10.825 -17.962 1.00 96.75 280 ALA A C 1
ATOM 2225 O O . ALA A 1 280 ? 1.855 -10.901 -16.956 1.00 96.75 280 ALA A O 1
ATOM 2226 N N . CYS A 1 281 ? 3.189 -9.697 -18.321 1.00 97.62 281 CYS A N 1
ATOM 2227 C CA . CYS A 1 281 ? 3.084 -8.451 -17.562 1.00 97.62 281 CYS A CA 1
ATOM 2228 C C . CYS A 1 281 ? 1.635 -7.969 -17.443 1.00 97.62 281 CYS A C 1
ATOM 2230 O O . CYS A 1 281 ? 1.186 -7.640 -16.343 1.00 97.62 281 CYS A O 1
ATOM 2232 N N . ASN A 1 282 ? 0.885 -7.973 -18.550 1.00 96.69 282 ASN A N 1
ATOM 2233 C CA . ASN A 1 282 ? -0.518 -7.559 -18.575 1.00 96.69 282 ASN A CA 1
ATOM 2234 C C . ASN A 1 282 ? -1.388 -8.471 -17.697 1.00 96.69 282 ASN A C 1
ATOM 2236 O O . ASN A 1 282 ? -2.173 -7.987 -16.877 1.00 96.69 282 ASN A O 1
ATOM 2240 N N . ARG A 1 283 ? -1.214 -9.797 -17.809 1.00 96.69 283 ARG A N 1
ATOM 2241 C CA . ARG A 1 283 ? -1.945 -10.773 -16.982 1.00 96.69 283 ARG A CA 1
ATOM 2242 C C . ARG A 1 283 ? -1.624 -10.613 -15.498 1.00 96.69 283 ARG A C 1
ATOM 2244 O O . ARG A 1 283 ? -2.546 -10.584 -14.686 1.00 96.69 283 ARG A O 1
ATOM 2251 N N . PHE A 1 284 ? -0.346 -10.477 -15.146 1.00 97.44 284 PHE A N 1
ATOM 2252 C CA . PHE A 1 284 ? 0.079 -10.280 -13.761 1.00 97.44 284 PHE A CA 1
ATOM 2253 C C . PHE A 1 284 ? -0.473 -8.973 -13.177 1.00 97.44 284 PHE A C 1
ATOM 2255 O O . PHE A 1 284 ? -1.023 -8.975 -12.076 1.00 97.44 284 PHE A O 1
ATOM 2262 N N . TYR A 1 285 ? -0.403 -7.874 -13.931 1.00 97.00 285 TYR A N 1
ATOM 2263 C CA . TYR A 1 285 ? -0.967 -6.586 -13.533 1.00 97.00 285 TYR A CA 1
ATOM 2264 C C . TYR A 1 285 ? -2.486 -6.657 -13.295 1.00 97.00 285 TYR A C 1
ATOM 2266 O O . TYR A 1 285 ? -2.992 -6.137 -12.299 1.00 97.00 285 TYR A O 1
ATOM 2274 N N . ASN A 1 286 ? -3.222 -7.367 -14.152 1.00 95.69 286 ASN A N 1
ATOM 2275 C CA . ASN A 1 286 ? -4.669 -7.528 -14.014 1.00 95.69 286 ASN A CA 1
ATOM 2276 C C . ASN A 1 286 ? -5.086 -8.277 -12.732 1.00 95.69 286 ASN A C 1
ATOM 2278 O O . ASN A 1 286 ? -6.177 -8.021 -12.222 1.00 95.69 286 ASN A O 1
ATOM 2282 N N . CYS A 1 287 ? -4.228 -9.127 -12.153 1.00 95.81 287 CYS A N 1
ATOM 2283 C CA . CYS A 1 287 ? -4.517 -9.859 -10.909 1.00 95.81 287 CYS A CA 1
ATOM 2284 C C . CYS A 1 287 ? -4.719 -8.960 -9.677 1.00 95.81 287 CYS A C 1
ATOM 2286 O O . CYS A 1 287 ? -5.258 -9.413 -8.666 1.00 95.81 287 CYS A O 1
ATOM 2288 N N . PHE A 1 288 ? -4.287 -7.698 -9.729 1.00 95.50 288 PHE A N 1
ATOM 2289 C CA . PHE A 1 288 ? -4.475 -6.745 -8.633 1.00 95.50 288 PHE A CA 1
ATOM 2290 C C . PHE A 1 288 ? -5.869 -6.109 -8.612 1.00 95.50 288 PHE A C 1
ATOM 2292 O O . PHE A 1 288 ? -6.234 -5.465 -7.623 1.00 95.50 288 PHE A O 1
ATOM 2299 N N . PHE A 1 289 ? -6.647 -6.285 -9.682 1.00 93.50 289 PHE A N 1
ATOM 2300 C CA . PHE A 1 289 ? -7.927 -5.623 -9.865 1.00 93.50 289 PHE A CA 1
ATOM 2301 C C . PHE A 1 289 ? -9.082 -6.617 -9.854 1.00 93.50 289 PHE A C 1
ATOM 2303 O O . PHE A 1 289 ? -8.983 -7.730 -10.364 1.00 93.50 289 PHE A O 1
ATOM 2310 N N . THR A 1 290 ? -10.224 -6.200 -9.309 1.00 90.88 290 THR A N 1
ATOM 2311 C CA . THR A 1 290 ? -11.447 -7.022 -9.354 1.00 90.88 290 THR A CA 1
ATOM 2312 C C . THR A 1 290 ? -12.024 -7.145 -10.760 1.00 90.88 290 THR A C 1
ATOM 2314 O O . THR A 1 290 ? -12.676 -8.141 -11.061 1.00 90.88 290 THR A O 1
ATOM 2317 N N . VAL A 1 291 ? -11.766 -6.157 -11.622 1.00 90.12 291 VAL A N 1
ATOM 2318 C CA . VAL A 1 291 ? -12.014 -6.218 -13.066 1.00 90.12 291 VAL A CA 1
ATOM 2319 C C . VAL A 1 291 ? -10.791 -5.664 -13.803 1.00 90.12 291 VAL A C 1
ATOM 2321 O O . VAL A 1 291 ? -10.318 -4.587 -13.417 1.00 90.12 291 VAL A O 1
ATOM 2324 N N . PRO A 1 292 ? -10.295 -6.360 -14.847 1.00 92.00 292 PRO A N 1
ATOM 2325 C CA . PRO A 1 292 ? -9.110 -5.952 -15.598 1.00 92.00 292 PRO A CA 1
ATOM 2326 C C . PRO A 1 292 ? -9.191 -4.517 -16.155 1.00 92.00 292 PRO A C 1
ATOM 2328 O O . PRO A 1 292 ? -10.160 -4.204 -16.851 1.00 92.00 292 PRO A O 1
ATOM 2331 N N . PRO A 1 293 ? -8.201 -3.640 -15.887 1.00 91.81 293 PRO A N 1
ATOM 2332 C CA . PRO A 1 293 ? -8.053 -2.353 -16.580 1.00 91.81 293 PRO A CA 1
ATOM 2333 C C . PRO A 1 293 ? -7.705 -2.480 -18.065 1.00 91.81 293 PRO A C 1
ATOM 2335 O O . PRO A 1 293 ? -8.033 -1.581 -18.842 1.00 91.81 293 PRO A O 1
ATOM 2338 N N . ILE A 1 294 ? -6.996 -3.545 -18.439 1.00 92.81 294 ILE A N 1
ATOM 2339 C CA . ILE A 1 294 ? -6.441 -3.750 -19.778 1.00 92.81 294 ILE A CA 1
ATOM 2340 C C . ILE A 1 294 ? -6.673 -5.184 -20.259 1.00 92.81 294 ILE A C 1
ATOM 2342 O O . ILE A 1 294 ? -6.824 -6.101 -19.448 1.00 92.81 294 ILE A O 1
ATOM 2346 N N . ASP A 1 295 ? -6.699 -5.380 -21.573 1.00 91.44 295 ASP A N 1
ATOM 2347 C CA . ASP A 1 295 ? -6.680 -6.710 -22.180 1.00 91.44 295 ASP A CA 1
ATOM 2348 C C . ASP A 1 295 ? -5.252 -7.288 -22.256 1.00 91.44 295 ASP A C 1
ATOM 2350 O O . ASP A 1 295 ? -4.276 -6.681 -21.804 1.00 91.44 295 ASP A O 1
ATOM 2354 N N . ASN A 1 296 ? -5.117 -8.489 -22.824 1.00 89.25 296 ASN A N 1
ATOM 2355 C CA . ASN A 1 296 ? -3.819 -9.154 -22.968 1.00 89.25 296 ASN A CA 1
ATOM 2356 C C . ASN A 1 296 ? -2.869 -8.402 -23.917 1.00 89.25 296 ASN A C 1
ATOM 2358 O O . ASN A 1 296 ? -1.657 -8.587 -23.827 1.00 89.25 296 ASN A O 1
ATOM 2362 N N . GLN A 1 297 ? -3.394 -7.545 -24.796 1.00 88.50 297 GLN A N 1
ATOM 2363 C CA . GLN A 1 297 ? -2.630 -6.707 -25.720 1.00 88.50 297 GLN A CA 1
ATOM 2364 C C . GLN A 1 297 ? -2.247 -5.352 -25.096 1.00 88.50 297 GLN A C 1
ATOM 2366 O O . GLN A 1 297 ? -1.499 -4.585 -25.700 1.00 88.50 297 GLN A O 1
ATOM 2371 N N . GLY A 1 298 ? -2.717 -5.060 -23.880 1.00 87.69 298 GLY A N 1
ATOM 2372 C CA . GLY A 1 298 ? -2.476 -3.799 -23.186 1.00 87.69 298 GLY A CA 1
ATOM 2373 C C . GLY A 1 298 ? -3.423 -2.674 -23.607 1.00 87.69 298 GLY A C 1
ATOM 2374 O O . GLY A 1 298 ? -3.200 -1.523 -23.241 1.00 87.69 298 GLY A O 1
ATOM 2375 N N . ALA A 1 299 ? -4.483 -2.960 -24.365 1.00 90.75 299 ALA A N 1
ATOM 2376 C CA . ALA A 1 299 ? -5.494 -1.955 -24.660 1.00 90.75 299 ALA A CA 1
ATOM 2377 C C . ALA A 1 299 ? -6.423 -1.767 -23.454 1.00 90.75 299 ALA A C 1
ATOM 2379 O O . ALA A 1 299 ? -6.736 -2.716 -22.736 1.00 90.75 299 ALA A O 1
ATOM 2380 N N . LEU A 1 300 ? -6.875 -0.529 -23.226 1.00 90.19 300 LEU A N 1
ATOM 2381 C CA . LEU A 1 300 ? -7.822 -0.222 -22.152 1.00 90.19 300 LEU A CA 1
ATOM 2382 C C . LEU A 1 300 ? -9.126 -0.997 -22.356 1.00 90.19 300 LEU A C 1
ATOM 2384 O O . LEU A 1 300 ? -9.751 -0.908 -23.415 1.00 90.19 300 LEU A O 1
ATOM 2388 N N . VAL A 1 301 ? -9.589 -1.673 -21.307 1.00 85.44 301 VAL A N 1
ATOM 2389 C CA . VAL A 1 301 ? -10.916 -2.289 -21.301 1.00 85.44 301 VAL A CA 1
ATOM 2390 C C . VAL A 1 301 ? -11.946 -1.176 -21.137 1.00 85.44 301 VAL A C 1
ATOM 2392 O O . VAL A 1 301 ? -12.146 -0.623 -20.051 1.00 85.44 301 VAL A O 1
ATOM 2395 N N . ILE A 1 302 ? -12.592 -0.818 -22.244 1.00 71.31 302 ILE A N 1
ATOM 2396 C CA . ILE A 1 302 ? -13.725 0.105 -22.238 1.00 71.31 302 ILE A CA 1
ATOM 2397 C C . ILE A 1 302 ? -14.964 -0.704 -21.843 1.00 71.31 302 ILE A C 1
ATOM 2399 O O . ILE A 1 302 ? -15.281 -1.684 -22.519 1.00 71.31 302 ILE A O 1
ATOM 2403 N N . PRO A 1 303 ? -15.679 -0.329 -20.770 1.00 62.12 303 PRO A N 1
ATOM 2404 C CA . PRO A 1 303 ? -16.925 -0.989 -20.441 1.00 62.12 303 PRO A CA 1
ATOM 2405 C C . PRO A 1 303 ? -17.944 -0.767 -21.558 1.00 62.12 303 PRO A C 1
ATOM 2407 O O . PRO A 1 303 ? -18.223 0.381 -21.909 1.00 62.12 303 PRO A O 1
ATOM 2410 N N . SER A 1 304 ? -18.481 -1.866 -22.088 1.00 54.09 304 SER A N 1
ATOM 2411 C CA . SER A 1 304 ? -19.665 -1.897 -22.954 1.00 54.09 304 SER A CA 1
ATOM 2412 C C . SER A 1 304 ? -20.934 -1.540 -22.189 1.00 54.09 304 SER A C 1
ATOM 2414 O O . SER A 1 304 ? -21.062 -2.046 -21.048 1.00 54.09 304 SER A O 1
#

Sequence (304 aa):
MVNLVKHSYWVNVESLLKNNPLGLGSINSPNDIADLIRLYMRKASHQKAYNTINGVRITDSSGAPIKRLIPWLDLELCHIYPNSKGGSNTLENIIIAPALINRKMKDAMPICRSDNAFHGIKAPGTALPVKSTLLKAITEQYGQLEVQQALSPVKQVTFVAPGVLRRLFGTNIYAHPPMLKLLKEEVMRLGEWDLWESINHIESNPWLSAGPANELFAVAIFHAMLTGDADDLIMVFSGLIADIKERARNKETLFHTYYQNRLDQYMLRYFDLDLHDQEACNRFYNCFFTVPPIDNQGALVIPS

Nearest PDB structures (foldseek):
  6ghs-assembly1_A-2  TM=3.140E-01  e=1.819E+00  Thermocrispum agreste

Mean predicted aligned error: 5.2 Å

Foldseek 3Di:
DVVVCPDPLNVVLQVLLQLAQQRCLLEDALLLSVVSSVQVVVLCVLQPFAQAELNRGDADPVRHRDQDTHTFFAKDFAFLQARNHQFHSHLLRTAIAGPVLRVLCPNPQADADDPPWLNGHRRPGHRDHPPDRPVVSNCVVPNDVRNCVSCVVVVDDDDDGSPDHGYDFQDPCLVPVSLLVSQLVRCVVNVVVLLNVLSVVCLVPVLAQCAQNNNNVSVLVVNCSSNRVNVCLSVVSSCQVVQVVVCVVVVHDDPSVVNNVSSQVSCCVSPVDGSVQRLSSQVVVQVSGPGRQADSVRHGDGRD